Protein AF-A0A158AZZ2-F1 (afdb_monomer_lite)

pLDDT: mean 81.25, std 22.96, range [24.97, 98.31]

Sequence (192 aa):
MDCVATDRDDPTVEARFGKVGRQSCKDTGPLTRKRMETIDDETTGRAIDFMRQQAQSDKPFFVWMNTTRMHVFTHVRPEFAGKSGMIGNEYADGMWEHDQDVGKMLKTLDDLGIADNTIVVYTTDNGPNQFTWPDAATTPFRNEKDSITRVPSVCPRSCAGLDTSRPDRCRTNCFPAWTGSRRYLPPLATPA

Secondary structure (DSSP, 8-state):
-EEEEEEEEEEEEETTTEEEEEEEEE------HHHHTTHHHHHHHHHHHHHHHHTTSSS---------TTSSSP---GGGTTTTS-TT-HHHHHHHHHHHHHHHHHHHHHHTT-GGG----EE-SS---GGGTTSS---SSS--TTT-----EE-TTTSTTS-TT-THHHHHHHTHHHHHT---PPP-PPP-

Structure (mmCIF, N/CA/C/O backbone):
data_AF-A0A158AZZ2-F1
#
_entry.id   AF-A0A158AZZ2-F1
#
loop_
_atom_site.group_PDB
_atom_site.id
_atom_site.type_symbol
_atom_site.label_atom_id
_atom_site.label_alt_id
_atom_site.label_comp_id
_atom_site.label_asym_id
_atom_site.label_entity_id
_atom_site.label_seq_id
_atom_site.pdbx_PDB_ins_code
_atom_site.Cartn_x
_atom_site.Cartn_y
_atom_site.Cartn_z
_atom_site.occupancy
_atom_site.B_iso_or_equiv
_atom_site.auth_seq_id
_atom_site.auth_comp_id
_atom_site.auth_asym_id
_atom_site.auth_atom_id
_atom_site.pdbx_PDB_model_num
ATOM 1 N N . MET A 1 1 ? 7.479 7.399 8.218 1.00 81.31 1 MET A N 1
ATOM 2 C CA . MET A 1 1 ? 7.058 7.939 9.518 1.00 81.31 1 MET A CA 1
ATOM 3 C C . MET A 1 1 ? 5.992 6.999 10.038 1.00 81.31 1 MET A C 1
ATOM 5 O O . MET A 1 1 ? 5.096 6.676 9.271 1.00 81.31 1 MET A O 1
ATOM 9 N N . ASP A 1 2 ? 6.128 6.515 11.266 1.00 90.31 2 ASP A N 1
ATOM 10 C CA . ASP A 1 2 ? 5.114 5.695 11.940 1.00 90.31 2 ASP A CA 1
ATOM 11 C C . ASP A 1 2 ? 4.502 6.554 13.040 1.00 90.31 2 ASP A C 1
ATOM 13 O O . ASP A 1 2 ? 5.207 6.950 13.968 1.00 90.31 2 ASP A O 1
ATOM 17 N N . CYS A 1 3 ? 3.231 6.912 12.880 1.00 91.19 3 CYS A N 1
ATOM 18 C CA . CYS A 1 3 ? 2.528 7.794 13.800 1.00 91.19 3 CYS A CA 1
ATOM 19 C C . CYS A 1 3 ? 1.280 7.129 14.349 1.00 91.19 3 CYS A C 1
ATOM 21 O O . CYS A 1 3 ? 0.550 6.445 13.632 1.00 91.19 3 CYS A O 1
ATOM 23 N N . VAL A 1 4 ? 0.988 7.429 15.608 1.00 92.75 4 VAL A N 1
ATOM 24 C CA . VAL A 1 4 ? -0.288 7.119 16.249 1.00 92.75 4 VAL A CA 1
ATOM 25 C C . VAL A 1 4 ? -0.865 8.376 16.873 1.00 92.75 4 VAL A C 1
ATOM 27 O O . VAL A 1 4 ? -0.132 9.193 17.427 1.00 92.75 4 VAL A O 1
ATOM 30 N N . ALA A 1 5 ? -2.184 8.531 16.803 1.00 92.50 5 ALA A N 1
ATOM 31 C CA . ALA A 1 5 ? -2.873 9.583 17.537 1.00 92.50 5 ALA A CA 1
ATOM 32 C C . ALA A 1 5 ? -2.790 9.318 19.049 1.00 92.50 5 ALA A C 1
ATOM 34 O O . ALA A 1 5 ? -2.809 8.168 19.492 1.00 92.50 5 ALA A O 1
ATOM 35 N N . THR A 1 6 ? -2.714 10.385 19.841 1.00 93.19 6 THR A N 1
ATOM 36 C CA . THR A 1 6 ? -2.644 10.311 21.303 1.00 93.19 6 THR A CA 1
ATOM 37 C C . THR A 1 6 ? -3.630 11.286 21.946 1.00 93.19 6 THR A C 1
ATOM 39 O O . THR A 1 6 ? -4.000 12.323 21.391 1.00 93.19 6 THR A O 1
ATOM 42 N N . ASP A 1 7 ? -4.042 10.984 23.176 1.00 94.69 7 ASP A N 1
ATOM 43 C CA . ASP A 1 7 ? -4.903 11.885 23.951 1.00 94.69 7 ASP A CA 1
ATOM 44 C C . ASP A 1 7 ? -4.135 12.993 24.684 1.00 94.69 7 ASP A C 1
ATOM 46 O O . ASP A 1 7 ? -4.745 13.879 25.282 1.00 94.69 7 ASP A O 1
ATOM 50 N N . ARG A 1 8 ? -2.800 12.963 24.633 1.00 93.88 8 ARG A N 1
ATOM 51 C CA . ARG A 1 8 ? -1.913 13.911 25.316 1.00 93.88 8 ARG A CA 1
ATOM 52 C C . ARG A 1 8 ? -1.194 14.776 24.288 1.00 93.88 8 ARG A C 1
ATOM 54 O O . ARG A 1 8 ? -0.671 14.245 23.316 1.00 93.88 8 ARG A O 1
ATOM 61 N N . ASP A 1 9 ? -1.169 16.087 24.515 1.00 94.69 9 ASP A N 1
ATOM 62 C CA . ASP A 1 9 ? -0.384 17.018 23.698 1.00 94.69 9 ASP A CA 1
ATOM 63 C C . ASP A 1 9 ? 1.100 16.876 24.055 1.00 94.69 9 ASP A C 1
ATOM 65 O O . ASP A 1 9 ? 1.486 17.080 25.207 1.00 94.69 9 ASP A O 1
ATOM 69 N N . ASP A 1 10 ? 1.917 16.509 23.072 1.00 93.69 10 ASP A N 1
ATOM 70 C CA . ASP A 1 10 ? 3.370 16.544 23.159 1.00 93.69 10 ASP A CA 1
ATOM 71 C C . ASP A 1 10 ? 3.865 17.929 22.685 1.00 93.69 10 ASP A C 1
ATOM 73 O O . ASP A 1 10 ? 3.671 18.295 21.515 1.00 93.69 10 ASP A O 1
ATOM 77 N N . PRO A 1 11 ? 4.477 18.740 23.573 1.00 95.12 11 PRO A N 1
ATOM 78 C CA . PRO A 1 11 ? 4.960 20.071 23.225 1.00 95.12 11 PRO A CA 1
ATOM 79 C C . PRO A 1 11 ? 6.264 20.043 22.412 1.00 95.12 11 PRO A C 1
ATOM 81 O O . PRO A 1 11 ? 6.723 21.107 21.996 1.00 95.12 11 PRO A O 1
ATOM 84 N N . THR A 1 12 ? 6.870 18.869 22.196 1.00 93.62 12 THR A N 1
ATOM 85 C CA . THR A 1 12 ? 8.113 18.710 21.434 1.00 93.62 12 THR A CA 1
ATOM 86 C C . THR A 1 12 ? 7.978 19.304 20.032 1.00 93.62 12 THR A C 1
ATOM 88 O O . THR A 1 12 ? 6.973 19.109 19.346 1.00 93.62 12 THR A O 1
ATOM 91 N N . VAL A 1 13 ? 9.004 20.037 19.596 1.00 92.81 13 VAL A N 1
ATOM 92 C CA . VAL A 1 13 ? 9.109 20.582 18.238 1.00 92.81 13 VAL A CA 1
ATOM 93 C C . VAL A 1 13 ? 10.273 19.899 17.537 1.00 92.81 13 VAL A C 1
ATOM 95 O O . VAL A 1 13 ? 11.434 20.114 17.883 1.00 92.81 13 VAL A O 1
ATOM 98 N N . GLU A 1 14 ? 9.963 19.068 16.550 1.00 87.75 14 GLU A N 1
ATOM 99 C CA . GLU A 1 14 ? 10.960 18.399 15.728 1.00 87.75 14 GLU A CA 1
ATOM 100 C C . GLU A 1 14 ? 11.460 19.326 14.621 1.00 87.75 14 GLU A C 1
ATOM 102 O O . GLU A 1 14 ? 10.680 20.002 13.950 1.00 87.75 14 GLU A O 1
ATOM 107 N N . ALA A 1 15 ? 12.768 19.304 14.358 1.00 88.12 15 ALA A N 1
ATOM 108 C CA . ALA A 1 15 ? 13.378 20.147 13.329 1.00 88.12 15 ALA A CA 1
ATOM 109 C C . ALA A 1 15 ? 12.803 19.899 11.920 1.00 88.12 15 ALA A C 1
ATOM 111 O O . ALA A 1 15 ? 12.753 20.815 11.104 1.00 88.12 15 ALA A O 1
ATOM 112 N N . ARG A 1 16 ? 12.375 18.662 11.630 1.00 84.38 16 ARG A N 1
ATOM 113 C CA . ARG A 1 16 ? 11.879 18.253 10.309 1.00 84.38 16 ARG A CA 1
ATOM 114 C C . ARG A 1 16 ? 10.369 18.433 10.138 1.00 84.38 16 ARG A C 1
ATOM 116 O O . ARG A 1 16 ? 9.929 18.739 9.035 1.00 84.38 16 ARG A O 1
ATOM 123 N N . PHE A 1 17 ? 9.591 18.219 11.199 1.00 86.44 17 PHE A N 1
ATOM 124 C CA . PHE A 1 17 ? 8.129 18.102 11.118 1.00 86.44 17 PHE A CA 1
ATOM 125 C C . PHE A 1 17 ? 7.370 19.126 11.973 1.00 86.44 17 PHE A C 1
ATOM 127 O O . PHE A 1 17 ? 6.147 19.200 11.890 1.00 86.44 17 PHE A O 1
ATOM 134 N N . GLY A 1 18 ? 8.072 19.959 12.745 1.00 90.69 18 GLY A N 1
ATOM 135 C CA . GLY A 1 18 ? 7.459 20.967 13.605 1.00 90.69 18 GLY A CA 1
ATOM 136 C C . GLY A 1 18 ? 6.899 20.376 14.899 1.00 90.69 18 GLY A C 1
ATOM 137 O O . GLY A 1 18 ? 7.404 19.379 15.412 1.00 90.69 18 GLY A O 1
ATOM 138 N N . LYS A 1 19 ? 5.885 21.035 15.474 1.00 92.94 19 LYS A N 1
ATOM 139 C CA . LYS A 1 19 ? 5.271 20.604 16.738 1.00 92.94 19 LYS A CA 1
ATOM 140 C C . LYS A 1 19 ? 4.630 19.222 16.573 1.00 92.94 19 LYS A C 1
ATOM 142 O O . LYS A 1 19 ? 3.807 19.043 15.680 1.00 92.94 19 LYS A O 1
ATOM 147 N N . VAL A 1 20 ? 4.951 18.301 17.479 1.00 92.44 20 VAL A N 1
ATOM 148 C CA . VAL A 1 20 ? 4.387 16.947 17.512 1.00 92.44 20 VAL A CA 1
ATOM 149 C C . VAL A 1 20 ? 2.881 16.999 17.797 1.00 92.44 20 VAL A C 1
ATOM 151 O O . VAL A 1 20 ? 2.090 16.539 16.979 1.00 92.44 20 VAL A O 1
ATOM 154 N N . GLY A 1 21 ? 2.450 17.625 18.897 1.00 94.31 21 GLY A N 1
ATOM 155 C CA . GLY A 1 21 ? 1.029 17.782 19.218 1.00 94.31 21 GLY A CA 1
ATOM 156 C C . GLY A 1 21 ? 0.381 16.489 19.728 1.00 94.31 21 GLY A C 1
ATOM 157 O O . GLY A 1 21 ? 0.977 15.754 20.506 1.00 94.31 21 GLY A O 1
ATOM 158 N N . ARG A 1 22 ? -0.862 16.200 19.321 1.00 95.88 22 ARG A N 1
ATOM 159 C CA . ARG A 1 22 ? -1.656 15.043 19.801 1.00 95.88 22 ARG A CA 1
ATOM 160 C C . ARG A 1 22 ? -1.391 13.752 19.021 1.00 95.88 22 ARG A C 1
ATOM 162 O O . ARG A 1 22 ? -2.310 13.041 18.611 1.00 95.88 22 ARG A O 1
ATOM 169 N N . GLN A 1 23 ? -0.122 13.479 18.775 1.00 93.81 23 GLN A N 1
ATOM 170 C CA . GLN A 1 23 ? 0.338 12.265 18.119 1.00 93.81 23 GLN A CA 1
ATOM 171 C C . GLN A 1 23 ? 1.688 11.861 18.698 1.00 93.81 23 GLN A C 1
ATOM 173 O O . GLN A 1 23 ? 2.399 12.672 19.273 1.00 93.81 23 GLN A O 1
ATOM 178 N N . SER A 1 24 ? 2.047 10.596 18.552 1.00 91.81 24 SER A N 1
ATOM 179 C CA . SER A 1 24 ? 3.409 10.127 18.756 1.00 91.81 24 SER A CA 1
ATOM 180 C C . SER A 1 24 ? 3.904 9.629 17.415 1.00 91.81 24 SER A C 1
ATOM 182 O O . SER A 1 24 ? 3.253 8.783 16.804 1.00 91.81 24 SER A O 1
ATOM 184 N N . CYS A 1 25 ? 5.015 10.187 16.948 1.00 89.94 25 CYS A N 1
ATOM 185 C CA . CYS A 1 25 ? 5.582 9.882 15.649 1.00 89.94 25 CYS A CA 1
ATOM 186 C C . CYS A 1 25 ? 7.021 9.411 15.803 1.00 89.94 25 CYS A C 1
ATOM 188 O O . CYS A 1 25 ? 7.816 9.985 16.541 1.00 89.94 25 CYS A O 1
ATOM 190 N N . LYS A 1 26 ? 7.361 8.363 15.064 1.00 90.19 26 LYS A N 1
ATOM 191 C CA . LYS A 1 26 ? 8.726 7.893 14.886 1.00 90.19 26 LYS A CA 1
ATOM 192 C C . LYS A 1 26 ? 9.142 8.169 13.448 1.00 90.19 26 LYS A C 1
ATOM 194 O O . LYS A 1 26 ? 8.536 7.646 12.504 1.00 90.19 26 LYS A O 1
ATOM 199 N N . ASP A 1 27 ? 10.191 8.969 13.260 1.00 89.44 27 ASP A N 1
ATOM 200 C CA . ASP A 1 27 ? 10.826 9.081 11.948 1.00 89.44 27 ASP A CA 1
ATOM 201 C C . ASP A 1 27 ? 11.501 7.743 11.614 1.00 89.44 27 ASP A C 1
ATOM 203 O O . ASP A 1 27 ? 12.430 7.288 12.279 1.00 89.44 27 ASP A O 1
ATOM 207 N N . THR A 1 28 ? 10.988 7.082 10.583 1.00 90.81 28 THR A N 1
ATOM 208 C CA . THR A 1 28 ? 11.495 5.799 10.079 1.00 90.81 28 THR A CA 1
ATOM 209 C C . THR A 1 28 ? 12.536 6.004 8.973 1.00 90.81 28 THR A C 1
ATOM 211 O O . THR A 1 28 ? 12.873 5.061 8.265 1.00 90.81 28 THR A O 1
ATOM 214 N N . GLY A 1 29 ? 12.974 7.245 8.750 1.00 91.38 29 GLY A N 1
ATOM 215 C CA . GLY A 1 29 ? 13.852 7.628 7.656 1.00 91.38 29 GLY A CA 1
ATOM 216 C C . GLY A 1 29 ? 13.108 7.959 6.354 1.00 91.38 29 GLY A C 1
ATOM 217 O O . GLY A 1 29 ? 11.880 7.823 6.256 1.00 91.38 29 GLY A O 1
ATOM 218 N N . PRO A 1 30 ? 13.848 8.433 5.335 1.00 91.50 30 PRO A N 1
ATOM 219 C CA . PRO A 1 30 ? 13.294 8.787 4.032 1.00 91.50 30 PRO A CA 1
ATOM 220 C C . PRO A 1 30 ? 12.769 7.562 3.267 1.00 91.50 30 PRO A C 1
ATOM 222 O O . PRO A 1 30 ? 13.153 6.420 3.531 1.00 91.50 30 PRO A O 1
ATOM 225 N N . LEU A 1 31 ? 11.907 7.812 2.281 1.00 91.81 31 LEU A N 1
ATOM 226 C CA . LEU A 1 31 ? 11.517 6.810 1.292 1.00 91.81 31 LEU A CA 1
ATOM 227 C C . LEU A 1 31 ? 12.615 6.726 0.222 1.00 91.81 31 LEU A C 1
ATOM 229 O O . LEU A 1 31 ? 12.621 7.484 -0.744 1.00 91.81 31 LEU A O 1
ATOM 233 N N . THR A 1 32 ? 13.603 5.860 0.446 1.00 95.06 32 THR A N 1
ATOM 234 C CA . THR A 1 32 ? 14.679 5.607 -0.523 1.00 95.06 32 THR A CA 1
ATOM 235 C C . THR A 1 32 ? 14.214 4.636 -1.605 1.00 95.06 32 THR A C 1
ATOM 237 O O . THR A 1 32 ? 13.288 3.861 -1.376 1.00 95.06 32 THR A O 1
ATOM 240 N N . ARG A 1 33 ? 14.918 4.593 -2.745 1.00 94.44 33 ARG A N 1
ATOM 241 C CA . ARG A 1 33 ? 14.691 3.589 -3.803 1.00 94.44 33 ARG A CA 1
ATOM 242 C C . ARG A 1 33 ? 14.612 2.164 -3.251 1.00 94.44 33 ARG A C 1
ATOM 244 O O . ARG A 1 33 ? 13.698 1.430 -3.591 1.00 94.44 33 ARG A O 1
ATOM 251 N N . LYS A 1 34 ? 15.535 1.795 -2.356 1.00 95.19 34 LYS A N 1
ATOM 252 C CA . LYS A 1 34 ? 15.548 0.458 -1.750 1.00 95.19 34 LYS A CA 1
ATOM 253 C C . LYS A 1 34 ? 14.333 0.211 -0.853 1.00 95.19 34 LYS A C 1
ATOM 255 O O . LYS A 1 34 ? 13.829 -0.900 -0.810 1.00 95.19 34 LYS A O 1
ATOM 260 N N . ARG A 1 35 ? 13.858 1.235 -0.139 1.00 95.19 35 ARG A N 1
ATOM 261 C CA . ARG A 1 35 ? 12.683 1.115 0.732 1.00 95.19 35 ARG A CA 1
ATOM 262 C C . ARG A 1 35 ? 11.370 1.065 -0.052 1.00 95.19 35 ARG A C 1
ATOM 264 O O . ARG A 1 35 ? 10.426 0.450 0.424 1.00 95.19 35 ARG A O 1
ATOM 271 N N . MET A 1 36 ? 11.309 1.659 -1.246 1.00 94.88 36 MET A N 1
ATOM 272 C CA . MET A 1 36 ? 10.137 1.549 -2.130 1.00 94.88 36 MET A CA 1
ATOM 273 C C . MET A 1 36 ? 9.805 0.094 -2.490 1.00 94.88 36 MET A C 1
ATOM 275 O O . MET A 1 36 ? 8.643 -0.209 -2.716 1.00 94.88 36 MET A O 1
ATOM 279 N N . GLU A 1 37 ? 10.786 -0.813 -2.468 1.00 95.25 37 GLU A N 1
ATOM 280 C CA . GLU A 1 37 ? 10.555 -2.245 -2.706 1.00 95.25 37 GLU A CA 1
ATOM 281 C C . GLU A 1 37 ? 9.690 -2.918 -1.622 1.00 95.25 37 GLU A C 1
ATOM 283 O O . GLU A 1 37 ? 9.131 -3.977 -1.879 1.00 95.25 37 GLU A O 1
ATOM 288 N N . THR A 1 38 ? 9.604 -2.351 -0.410 1.00 94.94 38 THR A N 1
ATOM 289 C CA . THR A 1 38 ? 8.958 -3.002 0.750 1.00 94.94 38 THR A CA 1
ATOM 290 C C . THR A 1 38 ? 8.063 -2.079 1.575 1.00 94.94 38 THR A C 1
ATOM 292 O O . THR A 1 38 ? 7.530 -2.502 2.596 1.00 94.94 38 THR A O 1
ATOM 295 N N . ILE A 1 39 ? 7.906 -0.809 1.198 1.00 94.94 39 ILE A N 1
ATOM 296 C CA . ILE A 1 39 ? 7.159 0.167 2.007 1.00 94.94 39 ILE A CA 1
ATOM 297 C C . ILE A 1 39 ? 5.693 -0.240 2.205 1.00 94.94 39 ILE A C 1
ATOM 299 O O . ILE A 1 39 ? 5.141 -0.015 3.282 1.00 94.94 39 ILE A O 1
ATOM 303 N N . ASP A 1 40 ? 5.089 -0.885 1.205 1.00 95.50 40 ASP A N 1
ATOM 304 C CA . ASP A 1 40 ? 3.699 -1.331 1.281 1.00 95.50 40 ASP A CA 1
ATOM 305 C C . ASP A 1 40 ? 3.520 -2.545 2.210 1.00 95.50 40 ASP A C 1
ATOM 307 O O . ASP A 1 40 ? 2.453 -2.689 2.805 1.00 95.50 40 ASP A O 1
ATOM 311 N N . ASP A 1 41 ? 4.574 -3.335 2.475 1.00 95.19 41 ASP A N 1
ATOM 312 C CA . ASP A 1 41 ? 4.547 -4.348 3.542 1.00 95.19 41 ASP A CA 1
ATOM 313 C C . ASP A 1 41 ? 4.430 -3.670 4.925 1.00 95.19 41 ASP A C 1
ATOM 315 O O . ASP A 1 41 ? 3.698 -4.149 5.795 1.00 95.19 41 ASP A O 1
ATOM 319 N N . GLU A 1 42 ? 5.116 -2.535 5.134 1.00 94.25 42 GLU A N 1
ATOM 320 C CA . GLU A 1 42 ? 5.069 -1.784 6.398 1.00 94.25 42 GLU A CA 1
ATOM 321 C C . GLU A 1 42 ? 3.671 -1.189 6.640 1.00 94.25 42 GLU A C 1
ATOM 323 O O . GLU A 1 42 ? 3.092 -1.354 7.718 1.00 94.25 42 GLU A O 1
ATOM 328 N N . THR A 1 43 ? 3.113 -0.500 5.641 1.00 95.12 43 THR A N 1
ATOM 329 C CA . THR A 1 43 ? 1.814 0.180 5.760 1.00 95.12 43 THR A CA 1
ATOM 330 C C . THR A 1 43 ? 0.657 -0.820 5.812 1.00 95.12 43 THR A C 1
ATOM 332 O O . THR A 1 43 ? -0.226 -0.685 6.664 1.00 95.12 43 THR A O 1
ATOM 335 N N . THR A 1 44 ? 0.694 -1.876 4.992 1.00 96.94 44 THR A N 1
ATOM 336 C CA . THR A 1 44 ? -0.316 -2.948 5.002 1.00 96.94 44 THR A CA 1
ATOM 337 C C . THR A 1 44 ? -0.265 -3.727 6.311 1.00 96.94 44 THR A C 1
ATOM 339 O O . THR A 1 44 ? -1.307 -3.997 6.911 1.00 96.94 44 THR A O 1
ATOM 342 N N . GLY A 1 45 ? 0.939 -4.033 6.810 1.00 96.94 45 GLY A N 1
ATOM 343 C CA . GLY A 1 45 ? 1.128 -4.655 8.119 1.00 96.94 45 GLY A CA 1
ATOM 344 C C . GLY A 1 45 ? 0.513 -3.820 9.241 1.00 96.94 45 GLY A C 1
ATOM 345 O O . GLY A 1 45 ? -0.242 -4.343 10.061 1.00 96.94 45 GLY A O 1
ATOM 346 N N . ARG A 1 46 ? 0.730 -2.498 9.225 1.00 95.88 46 ARG A N 1
ATOM 347 C CA . ARG A 1 46 ? 0.148 -1.581 10.216 1.00 95.88 46 ARG A CA 1
ATOM 348 C C . ARG A 1 46 ? -1.381 -1.573 10.185 1.00 95.88 46 ARG A C 1
ATOM 350 O O . ARG A 1 46 ? -2.011 -1.576 11.244 1.00 95.88 46 ARG A O 1
ATOM 357 N N . ALA A 1 47 ? -1.970 -1.583 8.989 1.00 97.44 47 ALA A N 1
ATOM 358 C CA . ALA A 1 47 ? -3.416 -1.660 8.814 1.00 97.44 47 ALA A CA 1
ATOM 359 C C . ALA A 1 47 ? -3.980 -2.992 9.339 1.00 97.44 47 ALA A C 1
ATOM 361 O O . ALA A 1 47 ? -4.973 -2.996 10.066 1.00 97.44 47 ALA A O 1
ATOM 362 N N . ILE A 1 48 ? -3.323 -4.114 9.032 1.00 98.25 48 ILE A N 1
ATOM 363 C CA . ILE A 1 48 ? -3.695 -5.450 9.521 1.00 98.25 48 ILE A CA 1
ATOM 364 C C . ILE A 1 48 ? -3.628 -5.526 11.047 1.00 98.25 48 ILE A C 1
ATOM 366 O O . ILE A 1 48 ? -4.568 -6.016 11.676 1.00 98.25 48 ILE A O 1
ATOM 370 N N . ASP A 1 49 ? -2.562 -5.013 11.657 1.00 97.44 49 ASP A N 1
ATOM 371 C CA . ASP A 1 49 ? -2.419 -5.003 13.113 1.00 97.44 49 ASP A CA 1
ATOM 372 C C . ASP A 1 49 ? -3.513 -4.170 13.781 1.00 97.44 49 ASP A C 1
ATOM 374 O O . ASP A 1 49 ? -4.090 -4.595 14.784 1.00 97.44 49 ASP A O 1
ATOM 378 N N . PHE A 1 50 ? -3.864 -3.022 13.196 1.00 96.88 50 PHE A N 1
ATOM 379 C CA . PHE A 1 50 ? -4.994 -2.228 13.665 1.00 96.88 50 PHE A CA 1
ATOM 380 C C . PHE A 1 50 ? -6.315 -3.002 13.554 1.00 96.88 50 PHE A C 1
ATOM 382 O O . PHE A 1 50 ? -7.054 -3.062 14.535 1.00 96.88 50 PHE A O 1
ATOM 389 N N . MET A 1 51 ? -6.598 -3.652 12.417 1.00 97.44 51 MET A N 1
ATOM 390 C CA . MET A 1 51 ? -7.808 -4.475 12.257 1.00 97.44 51 MET A CA 1
ATOM 391 C C . MET A 1 51 ? -7.887 -5.580 13.316 1.00 97.44 51 MET A C 1
ATOM 393 O O . MET A 1 51 ? -8.930 -5.755 13.940 1.00 97.44 51 MET A O 1
ATOM 397 N N . ARG A 1 52 ? -6.779 -6.284 13.581 1.00 97.75 52 ARG A N 1
ATOM 398 C CA . ARG A 1 52 ? -6.710 -7.341 14.606 1.00 97.75 52 ARG A CA 1
ATOM 399 C C . ARG A 1 52 ? -6.969 -6.820 16.016 1.00 97.75 52 ARG A C 1
ATOM 401 O O . ARG A 1 52 ? -7.618 -7.505 16.802 1.00 97.75 52 ARG A O 1
ATOM 408 N N . GLN A 1 53 ? -6.456 -5.636 16.343 1.00 96.25 53 GLN A N 1
ATOM 409 C CA . GLN A 1 53 ? -6.694 -5.000 17.640 1.00 96.25 53 GLN A CA 1
ATOM 410 C C . GLN A 1 53 ? -8.151 -4.556 17.781 1.00 96.25 53 GLN A C 1
ATOM 412 O O . GLN A 1 53 ? -8.778 -4.815 18.804 1.00 96.25 53 GLN A O 1
ATOM 417 N N . GLN A 1 54 ? -8.711 -3.919 16.751 1.00 96.12 54 GLN A N 1
ATOM 418 C CA . GLN A 1 54 ? -10.082 -3.413 16.800 1.00 96.12 54 GLN A CA 1
ATOM 419 C C . GLN A 1 54 ? -11.131 -4.523 16.750 1.00 96.12 54 GLN A C 1
ATOM 421 O O . GLN A 1 54 ? -12.183 -4.372 17.362 1.00 96.12 54 GLN A O 1
ATOM 426 N N . ALA A 1 55 ? -10.837 -5.655 16.106 1.00 95.62 55 ALA A N 1
ATOM 427 C CA . ALA A 1 55 ? -11.705 -6.833 16.114 1.00 95.62 55 ALA A CA 1
ATOM 428 C C . ALA A 1 55 ? -11.903 -7.436 17.517 1.00 95.62 55 ALA A C 1
ATOM 430 O O . ALA A 1 55 ? -12.874 -8.146 17.745 1.00 95.62 55 ALA A O 1
ATOM 431 N N . GLN A 1 56 ? -10.999 -7.149 18.460 1.00 95.31 56 GLN A N 1
ATOM 432 C CA . GLN A 1 56 ? -11.132 -7.539 19.870 1.00 95.31 56 GLN A CA 1
ATOM 433 C C . GLN A 1 56 ? -11.885 -6.492 20.703 1.00 95.31 56 GLN A C 1
ATOM 435 O O . GLN A 1 56 ? -12.084 -6.681 21.901 1.00 95.31 56 GLN A O 1
ATOM 440 N N . SER A 1 57 ? -12.259 -5.365 20.096 1.00 93.62 57 SER A N 1
ATOM 441 C CA . SER A 1 57 ? -12.997 -4.290 20.748 1.00 93.62 57 SER A CA 1
ATOM 442 C C . SER A 1 57 ? -14.477 -4.339 20.372 1.00 93.62 57 SER A C 1
ATOM 444 O O . SER A 1 57 ? -14.833 -4.740 19.268 1.00 93.62 57 SER A O 1
ATOM 446 N N . ASP A 1 58 ? -15.342 -3.819 21.241 1.00 90.94 58 ASP A N 1
ATOM 447 C CA . ASP A 1 58 ? -16.786 -3.718 20.973 1.00 90.94 58 ASP A CA 1
ATOM 448 C C . ASP A 1 58 ? -17.166 -2.476 20.139 1.00 90.94 58 ASP A C 1
ATOM 450 O O . ASP A 1 58 ? -18.286 -1.966 20.229 1.00 90.94 58 ASP A O 1
ATOM 454 N N . LYS A 1 59 ? -16.229 -1.916 19.362 1.00 94.56 59 LYS A N 1
ATOM 455 C CA . LYS A 1 59 ? -16.441 -0.686 18.587 1.00 94.56 59 LYS A CA 1
ATOM 456 C C . LYS A 1 59 ? -16.229 -0.932 17.093 1.00 94.56 59 LYS A C 1
ATOM 458 O O . LYS A 1 59 ? -15.273 -1.606 16.716 1.00 94.56 59 LYS A O 1
ATOM 463 N N . PRO A 1 60 ? -17.064 -0.338 16.217 1.00 96.44 60 PRO A N 1
ATOM 464 C CA . PRO A 1 60 ? -16.766 -0.327 14.793 1.00 96.44 60 PRO A CA 1
ATOM 465 C C . PRO A 1 60 ? -15.481 0.463 14.542 1.00 96.44 60 PRO A C 1
ATOM 467 O O . PRO A 1 60 ? -15.229 1.485 15.188 1.00 96.44 60 PRO A O 1
ATOM 470 N N . PHE A 1 61 ? -14.694 0.014 13.570 1.00 96.75 61 PHE A N 1
ATOM 471 C CA . PHE A 1 61 ? -13.451 0.666 13.183 1.00 96.75 61 PHE A CA 1
ATOM 472 C C . PHE A 1 61 ? -13.475 1.110 11.724 1.00 96.75 61 PHE A C 1
ATOM 474 O O . PHE A 1 61 ? -14.286 0.659 10.917 1.00 96.75 61 PHE A O 1
ATOM 481 N N . PHE A 1 62 ? -12.559 2.014 11.392 1.00 97.06 62 PHE A N 1
ATOM 482 C CA . PHE A 1 62 ? -12.364 2.522 10.044 1.00 97.06 62 PHE A CA 1
ATOM 483 C C . PHE A 1 62 ? -10.886 2.429 9.681 1.00 97.06 62 PHE A C 1
ATOM 485 O O . PHE A 1 62 ? -10.033 2.891 10.438 1.00 97.06 62 PHE A O 1
ATOM 492 N N . VAL A 1 63 ? -10.598 1.836 8.524 1.00 97.38 63 VAL A N 1
ATOM 493 C CA . VAL A 1 63 ? -9.255 1.773 7.944 1.00 97.38 63 VAL A CA 1
ATOM 494 C C . VAL A 1 63 ? -9.280 2.513 6.621 1.00 97.38 63 VAL A C 1
ATOM 496 O O . VAL A 1 63 ? -10.021 2.146 5.711 1.00 97.38 63 VAL A O 1
ATOM 499 N N . TRP A 1 64 ? -8.435 3.534 6.514 1.00 96.44 64 TRP A N 1
ATOM 500 C CA . TRP A 1 64 ? -8.107 4.161 5.245 1.00 96.44 64 TRP A CA 1
ATOM 501 C C . TRP A 1 64 ? -6.683 3.764 4.881 1.00 96.44 64 TRP A C 1
ATOM 503 O O . TRP A 1 64 ? -5.725 4.244 5.483 1.00 96.44 64 TRP A O 1
ATOM 513 N N . MET A 1 65 ? -6.577 2.807 3.963 1.00 95.25 65 MET A N 1
ATOM 514 C CA . MET A 1 65 ? -5.304 2.265 3.514 1.00 95.25 65 MET A CA 1
ATOM 515 C C . MET A 1 65 ? -4.980 2.808 2.125 1.00 95.25 65 MET A C 1
ATOM 517 O O . MET A 1 65 ? -5.763 2.642 1.189 1.00 95.25 65 MET A O 1
ATOM 521 N N . ASN A 1 66 ? -3.812 3.433 2.007 1.00 94.62 66 ASN A N 1
ATOM 522 C CA . ASN A 1 66 ? -3.294 4.002 0.772 1.00 94.62 66 ASN A CA 1
ATOM 523 C C . ASN A 1 66 ? -1.913 3.398 0.532 1.00 94.62 66 ASN A C 1
ATOM 525 O O . ASN A 1 66 ? -0.933 3.804 1.158 1.00 94.62 66 ASN A O 1
ATOM 529 N N . THR A 1 67 ? -1.852 2.407 -0.347 1.00 93.38 67 THR A N 1
ATOM 530 C CA . THR A 1 67 ? -0.586 1.867 -0.840 1.00 93.38 67 THR A CA 1
ATOM 531 C C . THR A 1 67 ? 0.149 2.929 -1.653 1.00 93.38 67 THR A C 1
ATOM 533 O O . THR A 1 67 ? -0.452 3.846 -2.219 1.00 93.38 67 THR A O 1
ATOM 536 N N . THR A 1 68 ? 1.471 2.824 -1.697 1.00 92.44 68 THR A N 1
ATOM 537 C CA . THR A 1 68 ? 2.308 3.675 -2.549 1.00 92.44 68 THR A CA 1
ATOM 538 C C . THR A 1 68 ? 2.285 3.199 -3.998 1.00 92.44 68 THR A C 1
ATOM 540 O O . THR A 1 68 ? 2.358 4.013 -4.924 1.00 92.44 68 THR A O 1
ATOM 543 N N . ARG A 1 69 ? 2.110 1.890 -4.209 1.00 90.25 69 ARG A N 1
ATOM 544 C CA . ARG A 1 69 ? 1.830 1.308 -5.519 1.00 90.25 69 ARG A CA 1
ATOM 545 C C . ARG A 1 69 ? 0.472 1.808 -6.039 1.00 90.25 69 ARG A C 1
ATOM 547 O O . ARG A 1 69 ? -0.525 1.730 -5.330 1.00 90.25 69 ARG A O 1
ATOM 554 N N . MET A 1 70 ? 0.351 2.352 -7.255 1.00 91.50 70 MET A N 1
ATOM 555 C CA . MET A 1 70 ? 1.312 2.415 -8.375 1.00 91.50 70 MET A CA 1
ATOM 556 C C . MET A 1 70 ? 1.750 3.838 -8.752 1.00 91.50 70 MET A C 1
ATOM 558 O O . MET A 1 70 ? 1.669 4.239 -9.918 1.00 91.50 70 MET A O 1
ATOM 562 N N . HIS A 1 71 ? 2.182 4.639 -7.782 1.00 92.25 71 HIS A N 1
ATOM 563 C CA . HIS A 1 71 ? 2.765 5.939 -8.095 1.00 92.25 71 HIS A CA 1
ATOM 564 C C . HIS A 1 71 ? 4.187 5.777 -8.664 1.00 92.25 71 HIS A C 1
ATOM 566 O O . HIS A 1 71 ? 4.981 5.000 -8.145 1.00 92.25 71 HIS A O 1
ATOM 572 N N . VAL A 1 72 ? 4.532 6.555 -9.696 1.00 89.44 72 VAL A N 1
ATOM 573 C CA . VAL A 1 72 ? 5.902 6.619 -10.240 1.00 89.44 72 VAL A CA 1
ATOM 574 C C . VAL A 1 72 ? 6.886 7.082 -9.148 1.00 89.44 72 VAL A C 1
ATOM 576 O O . VAL A 1 72 ? 6.587 8.022 -8.408 1.00 89.44 72 VAL A O 1
ATOM 579 N N . PHE A 1 73 ? 8.070 6.500 -8.971 1.00 90.50 73 PHE A N 1
ATOM 580 C CA . PHE A 1 73 ? 8.713 5.394 -9.690 1.00 90.50 73 PHE A CA 1
ATOM 581 C C . PHE A 1 73 ? 8.425 4.035 -9.041 1.00 90.50 73 PHE A C 1
ATOM 583 O O . PHE A 1 73 ? 8.497 3.913 -7.817 1.00 90.50 73 PHE A O 1
ATOM 590 N N . THR A 1 74 ? 8.191 3.003 -9.849 1.00 91.81 74 THR A N 1
ATOM 591 C CA . THR A 1 74 ? 7.999 1.636 -9.357 1.00 91.81 74 THR A CA 1
ATOM 592 C C . THR A 1 74 ? 9.342 0.943 -9.147 1.00 91.81 74 THR A C 1
ATOM 594 O O . THR A 1 74 ? 10.184 0.900 -10.042 1.00 91.81 74 THR A O 1
ATOM 597 N N . HIS A 1 75 ? 9.527 0.357 -7.963 1.00 93.94 75 HIS A N 1
ATOM 598 C CA . HIS A 1 75 ? 10.631 -0.556 -7.674 1.00 93.94 75 HIS A CA 1
ATOM 599 C C . HIS A 1 75 ? 10.078 -1.850 -7.093 1.00 93.94 75 HIS A C 1
ATOM 601 O O . HIS A 1 75 ? 9.406 -1.827 -6.060 1.00 93.94 75 HIS A O 1
ATOM 607 N N . VAL A 1 76 ? 10.306 -2.972 -7.771 1.00 93.62 76 VAL A N 1
ATOM 608 C CA . VAL A 1 76 ? 9.855 -4.293 -7.307 1.00 93.62 76 VAL A CA 1
ATOM 609 C C . VAL A 1 76 ? 11.012 -5.101 -6.746 1.00 93.62 76 VAL A C 1
ATOM 611 O O . VAL A 1 76 ? 12.170 -4.939 -7.136 1.00 93.62 76 VAL A O 1
ATOM 614 N N . ARG A 1 77 ? 10.688 -6.002 -5.821 1.00 93.75 77 ARG A N 1
ATOM 615 C CA . ARG A 1 77 ? 11.658 -6.962 -5.302 1.00 93.75 77 ARG A CA 1
ATOM 616 C C . ARG A 1 77 ? 12.101 -7.926 -6.414 1.00 93.75 77 ARG A C 1
ATOM 618 O O . ARG A 1 77 ? 11.265 -8.313 -7.237 1.00 93.75 77 ARG A O 1
ATOM 625 N N . PRO A 1 78 ? 13.373 -8.371 -6.443 1.00 94.38 78 PRO A N 1
ATOM 626 C CA . PRO A 1 78 ? 13.858 -9.296 -7.470 1.00 94.38 78 PRO A CA 1
ATOM 627 C C . PRO A 1 78 ? 13.022 -10.577 -7.608 1.00 94.38 78 PRO A C 1
ATOM 629 O O . PRO A 1 78 ? 12.830 -11.068 -8.715 1.00 94.38 78 PRO A O 1
ATOM 632 N N . GLU A 1 79 ? 12.485 -11.106 -6.507 1.00 94.31 79 GLU A N 1
ATOM 633 C CA . GLU A 1 79 ? 11.623 -12.294 -6.489 1.00 94.31 79 GLU A CA 1
ATOM 634 C C . GLU A 1 79 ? 10.255 -12.101 -7.165 1.00 94.31 79 GLU A C 1
ATOM 636 O O . GLU A 1 79 ? 9.582 -13.091 -7.480 1.00 94.31 79 GLU A O 1
ATOM 641 N N . PHE A 1 80 ? 9.838 -10.852 -7.389 1.00 93.56 80 PHE A N 1
ATOM 642 C CA . PHE A 1 80 ? 8.565 -10.505 -8.023 1.00 93.56 80 PHE A CA 1
ATOM 643 C C . PHE A 1 80 ? 8.699 -10.097 -9.487 1.00 93.56 80 PHE A C 1
ATOM 645 O O . PHE A 1 80 ? 7.692 -10.017 -10.190 1.00 93.56 80 PHE A O 1
ATOM 652 N N . ALA A 1 81 ? 9.927 -9.936 -9.977 1.00 93.88 81 ALA A N 1
ATOM 653 C CA . ALA A 1 81 ? 10.177 -9.689 -11.386 1.00 93.88 81 ALA A CA 1
ATOM 654 C C . ALA A 1 81 ? 9.587 -10.817 -12.260 1.00 93.88 81 ALA A C 1
ATOM 656 O O . ALA A 1 81 ? 9.853 -12.005 -12.057 1.00 93.88 81 ALA A O 1
ATOM 657 N N . GLY A 1 82 ? 8.773 -10.438 -13.244 1.00 93.81 82 GLY A N 1
ATOM 658 C CA . GLY A 1 82 ? 8.080 -11.323 -14.177 1.00 93.81 82 GLY A CA 1
ATOM 659 C C . GLY A 1 82 ? 6.839 -12.036 -13.626 1.00 93.81 82 GLY A C 1
ATOM 660 O O . GLY A 1 82 ? 6.230 -12.810 -14.368 1.00 93.81 82 GLY A O 1
ATOM 661 N N . LYS A 1 83 ? 6.428 -11.811 -12.368 1.00 95.44 83 LYS A N 1
ATOM 662 C CA . LYS A 1 83 ? 5.244 -12.472 -11.779 1.00 95.44 83 LYS A CA 1
ATOM 663 C C . LYS A 1 83 ? 3.932 -12.058 -12.434 1.00 95.44 83 LYS A C 1
ATOM 665 O O . LYS A 1 83 ? 2.999 -12.856 -12.461 1.00 95.44 83 LYS A O 1
ATOM 670 N N . SER A 1 84 ? 3.880 -10.863 -13.015 1.00 94.00 84 SER A N 1
ATOM 671 C CA . SER A 1 84 ? 2.726 -10.399 -13.789 1.00 94.00 84 SER A CA 1
ATOM 672 C C . SER A 1 84 ? 2.505 -11.168 -15.098 1.00 94.00 84 SER A C 1
ATOM 674 O O . SER A 1 84 ? 1.453 -11.039 -15.720 1.00 94.00 84 SER A O 1
ATOM 676 N N . GLY A 1 85 ? 3.502 -11.937 -15.557 1.00 93.44 85 GLY A N 1
ATOM 677 C CA . GLY A 1 85 ? 3.526 -12.540 -1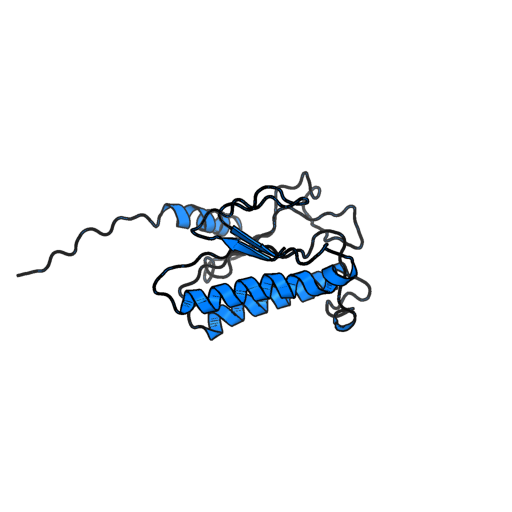6.891 1.00 93.44 85 GLY A CA 1
ATOM 678 C C . GLY A 1 85 ? 3.966 -11.574 -18.000 1.00 93.44 85 GLY A C 1
ATOM 679 O O . GLY A 1 85 ? 4.179 -12.006 -19.133 1.00 93.44 85 GLY A O 1
ATOM 680 N N . MET A 1 86 ? 4.164 -10.288 -17.692 1.00 89.56 86 MET A N 1
ATOM 681 C CA . MET A 1 86 ? 4.684 -9.277 -18.615 1.00 89.56 86 MET A CA 1
ATOM 682 C C . MET A 1 86 ? 6.184 -9.074 -18.373 1.00 89.56 86 MET A C 1
ATOM 684 O O . MET A 1 86 ? 6.601 -8.161 -17.667 1.00 89.56 86 MET A O 1
ATOM 688 N N . ILE A 1 87 ? 7.008 -9.953 -18.949 1.00 87.19 87 ILE A N 1
ATOM 689 C CA . ILE A 1 87 ? 8.464 -9.963 -18.727 1.00 87.19 87 ILE A CA 1
ATOM 690 C C . ILE A 1 87 ? 9.075 -8.586 -19.030 1.00 87.19 87 ILE A C 1
ATOM 692 O O . ILE A 1 87 ? 8.923 -8.058 -20.131 1.00 87.19 87 ILE A O 1
ATOM 696 N N . GLY A 1 88 ? 9.796 -8.029 -18.054 1.00 88.19 88 GLY A N 1
ATOM 697 C CA . GLY A 1 88 ? 10.458 -6.726 -18.164 1.00 88.19 88 GLY A CA 1
ATOM 698 C C . GLY A 1 88 ? 9.554 -5.522 -17.885 1.00 88.19 88 GLY A C 1
ATOM 699 O O . GLY A 1 88 ? 10.009 -4.391 -18.041 1.00 88.19 88 GLY A O 1
ATOM 700 N N . ASN A 1 89 ? 8.301 -5.736 -17.470 1.00 91.69 89 ASN A N 1
ATOM 701 C CA . ASN A 1 89 ? 7.383 -4.671 -17.082 1.00 91.69 89 ASN A CA 1
ATOM 702 C C . ASN A 1 89 ? 7.277 -4.565 -15.551 1.00 91.69 89 ASN A C 1
ATOM 704 O O . ASN A 1 89 ? 6.412 -5.172 -14.920 1.00 91.69 89 ASN A O 1
ATOM 708 N N . GLU A 1 90 ? 8.149 -3.742 -14.971 1.00 92.81 90 GLU A N 1
ATOM 709 C CA . GLU A 1 90 ? 8.217 -3.506 -13.524 1.00 92.81 90 GLU A CA 1
ATOM 710 C C . GLU A 1 90 ? 6.911 -2.924 -12.950 1.00 92.81 90 GLU A C 1
ATOM 712 O O . GLU A 1 90 ? 6.516 -3.278 -11.841 1.00 92.81 90 GLU A O 1
ATOM 717 N N . TYR A 1 91 ? 6.181 -2.110 -13.722 1.00 93.94 91 TYR A N 1
ATOM 718 C CA . TYR A 1 91 ? 4.860 -1.610 -13.328 1.00 93.94 91 TYR A CA 1
ATOM 719 C C . TYR A 1 91 ? 3.844 -2.752 -13.189 1.00 93.94 91 TYR A C 1
ATOM 721 O O . TYR A 1 91 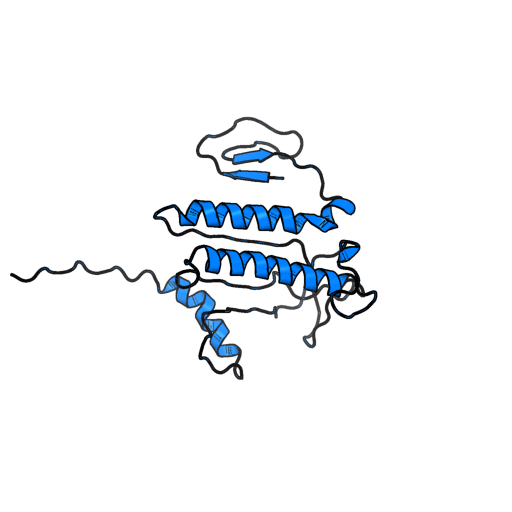? 3.100 -2.823 -12.212 1.00 93.94 91 TYR A O 1
ATOM 729 N N . ALA A 1 92 ? 3.807 -3.671 -14.154 1.00 93.69 92 ALA A N 1
ATOM 730 C CA . ALA A 1 92 ? 2.899 -4.813 -14.109 1.00 93.69 92 ALA A CA 1
ATOM 731 C C . ALA A 1 92 ? 3.227 -5.746 -12.933 1.00 93.69 92 ALA A C 1
ATOM 733 O O . ALA A 1 92 ? 2.317 -6.209 -12.244 1.00 93.69 92 ALA A O 1
ATOM 734 N N . ASP A 1 93 ? 4.512 -5.976 -12.661 1.00 95.12 93 ASP A N 1
ATOM 735 C CA . ASP A 1 93 ? 4.955 -6.752 -11.499 1.00 95.12 93 ASP A CA 1
ATOM 736 C C . ASP A 1 93 ? 4.603 -6.054 -10.175 1.00 95.12 93 ASP A C 1
ATOM 738 O O . ASP A 1 93 ? 4.164 -6.705 -9.227 1.00 95.12 93 ASP A O 1
ATOM 742 N N . GLY A 1 94 ? 4.696 -4.722 -10.125 1.00 94.81 94 GLY A N 1
ATOM 743 C CA . GLY A 1 94 ? 4.239 -3.935 -8.982 1.00 94.81 94 GLY A CA 1
ATOM 744 C C . GLY A 1 94 ? 2.726 -4.031 -8.771 1.00 94.81 94 GLY A C 1
ATOM 745 O O . GLY A 1 94 ? 2.276 -4.172 -7.639 1.00 94.81 94 GLY A O 1
ATOM 746 N N . MET A 1 95 ? 1.929 -4.025 -9.843 1.00 94.50 95 MET A N 1
ATOM 747 C CA . MET A 1 95 ? 0.478 -4.231 -9.750 1.00 94.50 95 MET A CA 1
ATOM 748 C C . MET A 1 95 ? 0.141 -5.626 -9.214 1.00 94.50 95 MET A C 1
ATOM 750 O O . MET A 1 95 ? -0.780 -5.771 -8.414 1.00 94.50 95 MET A O 1
ATOM 754 N N . TRP A 1 96 ? 0.901 -6.645 -9.625 1.00 95.44 96 TRP A N 1
ATOM 755 C CA . TRP A 1 96 ? 0.750 -7.996 -9.092 1.00 95.44 96 TRP A CA 1
ATOM 756 C C . TRP A 1 96 ? 1.032 -8.045 -7.584 1.00 95.44 96 TRP A C 1
ATOM 758 O O . TRP A 1 96 ? 0.254 -8.638 -6.841 1.00 95.44 96 TRP A O 1
ATOM 768 N N . GLU A 1 97 ? 2.105 -7.395 -7.123 1.00 94.94 97 GLU A N 1
ATOM 769 C CA . GLU A 1 97 ? 2.439 -7.303 -5.696 1.00 94.94 97 GLU A CA 1
ATOM 770 C C . GLU A 1 97 ? 1.361 -6.552 -4.901 1.00 94.94 97 GLU A C 1
ATOM 772 O O . GLU A 1 97 ? 0.926 -7.031 -3.856 1.00 94.94 97 GLU A O 1
ATOM 777 N N . HIS A 1 98 ? 0.868 -5.432 -5.432 1.00 95.25 98 HIS A N 1
ATOM 778 C CA . HIS A 1 98 ? -0.234 -4.671 -4.840 1.00 95.25 98 HIS A CA 1
ATOM 779 C C . HIS A 1 98 ? -1.505 -5.517 -4.669 1.00 95.25 98 HIS A C 1
ATOM 781 O O . HIS A 1 98 ? -2.146 -5.475 -3.620 1.00 95.25 98 HIS A O 1
ATOM 787 N N . ASP A 1 99 ? -1.851 -6.344 -5.661 1.00 95.81 99 ASP A N 1
ATOM 788 C CA . ASP A 1 99 ? -2.966 -7.295 -5.549 1.00 95.81 99 ASP A CA 1
ATOM 789 C C . ASP A 1 99 ? -2.751 -8.306 -4.406 1.00 95.81 99 ASP A C 1
ATOM 791 O O . ASP A 1 99 ? -3.691 -8.620 -3.669 1.00 95.81 99 ASP A O 1
ATOM 795 N N . GLN A 1 100 ? -1.506 -8.745 -4.170 1.00 96.12 100 GLN A N 1
ATOM 796 C CA . GLN A 1 100 ? -1.194 -9.605 -3.022 1.00 96.12 100 GLN A CA 1
ATOM 797 C C . GLN A 1 100 ? -1.424 -8.882 -1.689 1.00 96.12 100 GLN A C 1
ATOM 799 O O . GLN A 1 100 ? -1.936 -9.494 -0.750 1.00 96.12 100 GLN A O 1
ATOM 804 N N . ASP A 1 101 ? -1.087 -7.594 -1.587 1.00 95.50 101 ASP A N 1
ATOM 805 C CA . ASP A 1 101 ? -1.321 -6.796 -0.376 1.00 95.50 101 ASP A CA 1
ATOM 806 C C . ASP A 1 101 ? -2.813 -6.611 -0.081 1.00 95.50 101 ASP A C 1
ATOM 808 O O . ASP A 1 101 ? -3.253 -6.810 1.059 1.00 95.50 101 ASP A O 1
ATOM 812 N N . VAL A 1 102 ? -3.622 -6.352 -1.115 1.00 96.88 102 VAL A N 1
ATOM 813 C CA . VAL A 1 102 ? -5.089 -6.363 -0.992 1.00 96.88 102 VAL A CA 1
ATOM 814 C C . VAL A 1 102 ? -5.573 -7.739 -0.525 1.00 96.88 102 VAL A C 1
ATOM 816 O O . VAL A 1 102 ? -6.383 -7.832 0.402 1.00 96.88 102 VAL A O 1
ATOM 819 N N . GLY A 1 103 ? -5.032 -8.817 -1.098 1.00 97.25 103 GLY A N 1
ATOM 820 C CA . GLY A 1 103 ? -5.313 -10.191 -0.687 1.00 97.25 103 GLY A CA 1
ATOM 821 C C . GLY A 1 103 ? -5.016 -10.455 0.794 1.00 97.25 103 GLY A C 1
ATOM 822 O O . GLY A 1 103 ? -5.851 -11.037 1.488 1.00 97.25 103 GLY A O 1
ATOM 823 N N . LYS A 1 104 ? -3.877 -9.976 1.319 1.00 98.00 104 LYS A N 1
ATOM 824 C CA . LYS A 1 104 ? -3.516 -10.087 2.750 1.00 98.00 104 LYS A CA 1
ATOM 825 C C . LYS A 1 104 ? -4.562 -9.414 3.649 1.00 98.00 104 LYS A C 1
ATOM 827 O O . LYS A 1 104 ? -4.938 -9.976 4.683 1.00 98.00 104 LYS A O 1
ATOM 832 N N . MET A 1 105 ? -5.054 -8.234 3.264 1.00 97.06 105 MET A N 1
ATOM 833 C CA . MET A 1 105 ? -6.092 -7.526 4.022 1.00 97.06 105 MET A CA 1
ATOM 834 C C . MET A 1 105 ? -7.432 -8.264 3.999 1.00 97.06 105 MET A C 1
ATOM 836 O O . MET A 1 105 ? -8.036 -8.454 5.053 1.00 97.06 105 MET A O 1
ATOM 840 N N . LEU A 1 106 ? -7.882 -8.714 2.825 1.00 97.94 106 LEU A N 1
ATOM 841 C CA . LEU A 1 106 ? -9.139 -9.455 2.687 1.00 97.94 106 LEU A CA 1
ATOM 842 C C . LEU A 1 106 ? -9.099 -10.774 3.462 1.00 97.94 106 LEU A C 1
ATOM 844 O O . LEU A 1 106 ? -10.007 -11.052 4.241 1.00 97.94 106 LEU A O 1
ATOM 848 N N . LYS A 1 107 ? -7.997 -11.522 3.343 1.00 97.88 107 LYS A N 1
ATOM 849 C CA . LYS A 1 107 ? -7.783 -12.746 4.118 1.00 97.88 107 LYS A CA 1
ATOM 850 C C . LYS A 1 107 ? -7.819 -12.477 5.623 1.00 97.88 107 LYS A C 1
ATOM 852 O O . LYS A 1 107 ? -8.365 -13.276 6.368 1.00 97.88 107 LYS A O 1
ATOM 857 N N . THR A 1 108 ? -7.271 -11.349 6.080 1.00 98.31 108 THR A N 1
ATOM 858 C CA . THR A 1 108 ? -7.323 -10.974 7.502 1.00 98.31 108 THR A CA 1
ATOM 859 C C . THR A 1 108 ? -8.764 -10.789 7.985 1.00 98.31 108 THR A C 1
ATOM 861 O O . THR A 1 108 ? -9.082 -11.217 9.090 1.00 98.31 108 THR A O 1
ATOM 864 N N . LEU A 1 109 ? -9.647 -10.192 7.177 1.00 97.31 109 LEU A N 1
ATOM 865 C CA . LEU A 1 109 ? -11.067 -10.058 7.528 1.00 97.31 109 LEU A CA 1
ATOM 866 C C . LEU A 1 109 ? -11.762 -11.422 7.638 1.00 97.31 109 LEU A C 1
ATOM 868 O O . LEU A 1 109 ? -12.557 -11.623 8.559 1.00 97.31 109 LEU A O 1
ATOM 872 N N . ASP A 1 110 ? -11.448 -12.341 6.721 1.00 97.56 110 ASP A N 1
ATOM 873 C CA . ASP A 1 110 ? -11.985 -13.705 6.728 1.00 97.56 110 ASP A CA 1
ATOM 874 C C . ASP A 1 110 ? -11.459 -14.504 7.937 1.00 97.56 110 ASP A C 1
ATOM 876 O O . ASP A 1 110 ? -12.246 -15.106 8.664 1.00 97.56 110 ASP A O 1
ATOM 880 N N . ASP A 1 111 ? -10.151 -14.444 8.217 1.00 97.88 111 ASP A N 1
ATOM 881 C CA . ASP A 1 111 ? -9.505 -15.126 9.352 1.00 97.88 111 ASP A CA 1
ATOM 882 C C . ASP A 1 111 ? -10.043 -14.638 10.710 1.00 97.88 111 ASP A C 1
ATOM 884 O O . ASP A 1 111 ? -10.125 -15.409 11.666 1.00 97.88 111 ASP A O 1
ATOM 888 N N . LEU A 1 112 ? -10.404 -13.354 10.807 1.00 96.81 112 LEU A N 1
ATOM 889 C CA . LEU A 1 112 ? -11.011 -12.760 12.001 1.00 96.81 112 LEU A CA 1
ATOM 890 C C . LEU A 1 112 ? -12.520 -13.044 12.113 1.00 96.81 112 LEU A C 1
ATOM 892 O O . LEU A 1 112 ? -13.114 -12.732 13.142 1.00 96.81 112 LEU A O 1
ATOM 896 N N . GLY A 1 113 ? -13.152 -13.602 11.074 1.00 96.62 113 GLY A N 1
ATOM 897 C CA . GLY A 1 113 ? -14.591 -13.880 11.052 1.00 96.62 113 GLY A CA 1
ATOM 898 C C . GLY A 1 113 ? -15.477 -12.629 11.002 1.00 96.62 113 GLY A C 1
ATOM 899 O O . GLY A 1 113 ? -16.657 -12.701 11.334 1.00 96.62 113 GLY A O 1
ATOM 900 N N . ILE A 1 114 ? -14.929 -11.478 10.598 1.00 95.94 114 ILE A N 1
ATOM 901 C CA . ILE A 1 114 ? -15.642 -10.184 10.576 1.00 95.94 114 ILE A CA 1
ATOM 902 C C . ILE A 1 114 ? -15.992 -9.710 9.160 1.00 95.94 114 ILE A C 1
ATOM 904 O O . ILE A 1 114 ? -16.532 -8.615 8.987 1.00 95.94 114 ILE A O 1
ATOM 908 N N . ALA A 1 115 ? -15.688 -10.515 8.140 1.00 95.62 115 ALA A N 1
ATOM 909 C CA . ALA A 1 115 ? -15.869 -10.147 6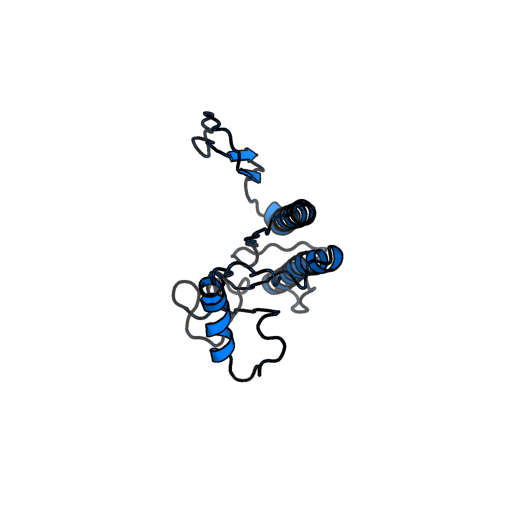.739 1.00 95.62 115 ALA A CA 1
ATOM 910 C C . ALA A 1 115 ? -17.324 -9.780 6.385 1.00 95.62 115 ALA A C 1
ATOM 912 O O . ALA A 1 115 ? -17.543 -8.823 5.644 1.00 95.62 115 ALA A O 1
ATOM 913 N N . ASP A 1 116 ? -18.314 -10.472 6.956 1.00 94.44 116 ASP A N 1
ATOM 914 C CA . ASP A 1 116 ? -19.740 -10.217 6.689 1.00 94.44 116 ASP A CA 1
ATOM 915 C C . ASP A 1 116 ? -20.257 -8.915 7.314 1.00 94.44 116 ASP A C 1
ATOM 917 O O . ASP A 1 116 ? -21.257 -8.359 6.864 1.00 94.44 116 ASP A O 1
ATOM 921 N N . ASN A 1 117 ? -19.552 -8.392 8.319 1.00 94.62 117 ASN A N 1
ATOM 922 C CA . ASN A 1 117 ? -19.860 -7.120 8.971 1.00 94.62 117 ASN A CA 1
ATOM 923 C C . ASN A 1 117 ? -18.880 -6.002 8.566 1.00 94.62 117 ASN A C 1
ATOM 925 O O . ASN A 1 117 ? -18.788 -4.975 9.238 1.00 94.62 117 ASN A O 1
ATOM 929 N N . THR A 1 118 ? -18.123 -6.193 7.479 1.00 96.88 118 THR A N 1
ATOM 930 C CA . THR A 1 118 ? -17.130 -5.223 7.002 1.00 96.88 118 THR A CA 1
ATOM 931 C C . THR A 1 118 ? -17.451 -4.762 5.586 1.00 96.88 118 THR A C 1
ATOM 933 O O . THR A 1 118 ? -17.581 -5.558 4.657 1.00 96.88 118 THR A O 1
ATOM 936 N N . ILE A 1 119 ? -17.520 -3.445 5.390 1.00 96.12 119 ILE A N 1
ATOM 937 C CA . ILE A 1 119 ? -17.632 -2.846 4.059 1.00 96.12 119 ILE A CA 1
ATOM 938 C C . ILE A 1 119 ? -16.228 -2.545 3.544 1.00 96.12 119 ILE A C 1
ATOM 940 O O . ILE A 1 119 ? -15.498 -1.755 4.138 1.00 96.12 119 ILE A O 1
ATOM 944 N N . VAL A 1 120 ? -15.881 -3.135 2.401 1.00 95.31 120 VAL A N 1
ATOM 945 C CA . VAL A 1 120 ? -14.628 -2.859 1.694 1.00 95.31 120 VAL A CA 1
ATOM 946 C C . VAL A 1 120 ? -14.924 -2.035 0.446 1.00 95.31 120 VAL A C 1
ATOM 948 O O . VAL A 1 120 ? -15.800 -2.379 -0.353 1.00 95.31 120 VAL A O 1
ATOM 951 N N . VAL A 1 121 ? -14.178 -0.946 0.273 1.00 94.50 121 VAL A N 1
ATOM 952 C CA . VAL A 1 121 ? -14.220 -0.091 -0.917 1.00 94.50 121 VAL A CA 1
ATOM 953 C C . VAL A 1 121 ? -12.812 0.003 -1.480 1.00 94.50 121 VAL A C 1
ATOM 955 O O . VAL A 1 121 ? -11.885 0.351 -0.757 1.00 94.50 121 VAL A O 1
ATOM 958 N N . TYR A 1 122 ? -12.670 -0.286 -2.772 1.00 94.00 122 TYR A N 1
ATOM 959 C CA . TYR A 1 122 ? -11.410 -0.172 -3.493 1.00 94.00 122 TYR A CA 1
ATOM 960 C C . TYR A 1 122 ? -11.549 0.841 -4.633 1.00 94.00 122 TYR A C 1
ATOM 962 O O . TYR A 1 122 ? -12.491 0.785 -5.429 1.00 94.00 122 TYR A O 1
ATOM 970 N N . THR A 1 123 ? -10.622 1.790 -4.702 1.00 93.00 123 THR A N 1
ATOM 971 C CA . THR A 1 123 ? -10.596 2.859 -5.707 1.00 93.00 123 THR A CA 1
ATOM 972 C C . THR A 1 123 ? -9.175 3.386 -5.861 1.00 93.00 123 THR A C 1
ATOM 974 O O . THR A 1 123 ? -8.321 3.118 -5.019 1.00 93.00 123 THR A O 1
ATOM 977 N N . THR A 1 124 ? -8.940 4.173 -6.908 1.00 90.62 124 THR A N 1
ATOM 978 C CA . THR A 1 124 ? -7.719 4.974 -7.067 1.00 90.62 124 THR A CA 1
ATOM 979 C C . THR A 1 124 ? -8.001 6.455 -6.802 1.00 90.62 124 THR A C 1
ATOM 981 O O . THR A 1 124 ? -9.160 6.882 -6.787 1.00 90.62 124 THR A O 1
ATOM 984 N N . ASP A 1 125 ? -6.945 7.233 -6.567 1.00 91.38 125 ASP A N 1
ATOM 985 C CA . ASP A 1 125 ? -6.981 8.686 -6.368 1.00 91.38 125 ASP A CA 1
ATOM 986 C C . ASP A 1 125 ? -7.172 9.457 -7.689 1.00 91.38 125 ASP A C 1
ATOM 988 O O . ASP A 1 125 ? -7.933 10.423 -7.745 1.00 91.38 125 ASP A O 1
ATOM 992 N N . ASN A 1 126 ? -6.535 8.998 -8.769 1.00 91.19 126 ASN A N 1
ATOM 993 C CA . ASN A 1 126 ? -6.663 9.523 -10.130 1.00 91.19 126 ASN A CA 1
ATOM 994 C C . ASN A 1 126 ? -6.461 8.423 -11.194 1.00 91.19 126 ASN A C 1
ATOM 996 O O . ASN A 1 126 ? -6.272 7.247 -10.879 1.00 91.19 126 ASN A O 1
ATOM 1000 N N . GLY A 1 127 ? -6.553 8.790 -12.480 1.00 89.25 127 GLY A N 1
ATOM 1001 C CA . GLY A 1 127 ? -6.226 7.885 -13.590 1.00 89.25 127 GLY A CA 1
ATOM 1002 C C . GLY A 1 127 ? -4.714 7.716 -13.802 1.00 89.25 127 GLY A C 1
ATOM 1003 O O . GLY A 1 127 ? -3.924 8.298 -13.058 1.00 89.25 127 GLY A O 1
ATOM 1004 N N . PRO A 1 128 ? -4.291 6.915 -14.794 1.00 91.19 128 PRO A N 1
ATOM 1005 C CA . PRO A 1 128 ? -2.891 6.535 -14.949 1.00 91.19 128 PRO A CA 1
ATOM 1006 C C . PRO A 1 128 ? -2.009 7.716 -15.348 1.00 91.19 128 PRO A C 1
ATOM 1008 O O . PRO A 1 128 ? -2.475 8.653 -15.989 1.00 91.19 128 PRO A O 1
ATOM 1011 N N . ASN A 1 129 ? -0.726 7.628 -15.010 1.00 91.12 129 ASN A N 1
ATOM 1012 C CA . ASN A 1 129 ? 0.302 8.588 -15.393 1.00 91.12 129 ASN A CA 1
ATOM 1013 C C . ASN A 1 129 ? 0.998 8.135 -16.692 1.00 91.12 129 ASN A C 1
ATOM 1015 O O . ASN A 1 129 ? 2.141 7.698 -16.663 1.00 91.12 129 ASN A O 1
ATOM 1019 N N . GLN A 1 130 ? 0.288 8.128 -17.823 1.00 90.00 130 GLN A N 1
ATOM 1020 C CA . GLN A 1 130 ? 0.743 7.488 -19.069 1.00 90.00 130 GLN A CA 1
ATOM 1021 C C . GLN A 1 130 ? 2.075 8.042 -19.600 1.00 90.00 130 GLN A C 1
ATOM 1023 O O . GLN A 1 130 ? 2.838 7.291 -20.206 1.00 90.00 130 GLN A O 1
ATOM 1028 N N . PHE A 1 131 ? 2.393 9.317 -19.354 1.00 89.19 131 PHE A N 1
ATOM 1029 C CA . PHE A 1 131 ? 3.647 9.930 -19.804 1.00 89.19 131 PHE A CA 1
ATOM 1030 C C . PHE A 1 131 ? 4.914 9.268 -19.234 1.00 89.19 131 PHE A C 1
ATOM 1032 O O . PHE A 1 131 ? 5.996 9.473 -19.784 1.00 89.19 131 PHE A O 1
ATOM 1039 N N . THR A 1 132 ? 4.807 8.477 -18.157 1.00 90.12 132 THR A N 1
ATOM 1040 C CA . THR A 1 132 ? 5.941 7.751 -17.554 1.00 90.12 132 THR A CA 1
ATOM 1041 C C . THR A 1 132 ? 6.122 6.338 -18.096 1.00 90.12 132 THR A C 1
ATOM 1043 O O . THR A 1 132 ? 6.877 5.558 -17.519 1.00 90.12 132 THR A O 1
ATOM 1046 N N . TRP A 1 133 ? 5.467 5.994 -19.209 1.00 86.56 133 TRP A N 1
ATOM 1047 C CA . TRP A 1 133 ? 5.644 4.701 -19.869 1.00 86.56 133 TRP A CA 1
ATOM 1048 C C . TRP A 1 133 ? 7.141 4.374 -20.091 1.00 86.56 133 TRP A C 1
ATOM 1050 O O . TRP A 1 133 ? 7.886 5.242 -20.556 1.00 86.56 133 TRP A O 1
ATOM 1060 N N . PRO A 1 134 ? 7.609 3.142 -19.797 1.00 87.94 134 PRO A N 1
ATOM 1061 C CA . PRO A 1 134 ? 6.833 1.938 -19.469 1.00 87.94 134 PRO A CA 1
ATOM 1062 C C . PRO A 1 134 ? 6.393 1.800 -18.004 1.00 87.94 134 PRO A C 1
ATOM 1064 O O . PRO A 1 134 ? 5.639 0.879 -17.701 1.00 87.94 134 PRO A O 1
ATOM 1067 N N . ASP A 1 135 ? 6.794 2.702 -17.107 1.00 90.31 135 ASP A N 1
ATOM 1068 C CA . ASP A 1 135 ? 6.368 2.704 -15.701 1.00 90.31 135 ASP A CA 1
ATOM 1069 C C . ASP A 1 135 ? 4.997 3.387 -15.532 1.00 90.31 135 ASP A C 1
ATOM 1071 O O . ASP A 1 135 ? 4.854 4.437 -14.898 1.00 90.31 135 ASP A O 1
ATOM 1075 N N . ALA A 1 136 ? 3.990 2.845 -16.220 1.00 90.06 136 ALA A N 1
ATOM 1076 C CA . ALA A 1 136 ? 2.632 3.370 -16.236 1.00 90.06 136 ALA A CA 1
ATOM 1077 C C . ALA A 1 136 ? 1.607 2.332 -16.719 1.00 90.06 136 ALA A C 1
ATOM 1079 O O . ALA A 1 136 ? 1.897 1.476 -17.557 1.00 90.06 136 ALA A O 1
ATOM 1080 N N . ALA A 1 137 ? 0.358 2.489 -16.276 1.00 88.06 137 ALA A N 1
ATOM 1081 C CA . ALA A 1 137 ? -0.795 1.865 -16.920 1.00 88.06 137 ALA A CA 1
ATOM 1082 C C . ALA A 1 137 ? -1.261 2.674 -18.143 1.00 88.06 137 ALA A C 1
ATOM 1084 O O . ALA A 1 137 ? -0.957 3.856 -18.291 1.00 88.06 137 ALA A O 1
ATOM 1085 N N . THR A 1 138 ? -2.073 2.045 -18.991 1.00 85.69 138 THR A N 1
ATOM 1086 C CA . THR A 1 138 ? -2.810 2.707 -20.077 1.00 85.69 138 THR A CA 1
ATOM 1087 C C . THR A 1 138 ? -4.317 2.573 -19.858 1.00 85.69 138 THR A C 1
ATOM 1089 O O . THR A 1 138 ? -4.777 1.705 -19.115 1.00 85.69 138 THR A O 1
ATOM 1092 N N . THR A 1 139 ? -5.107 3.446 -20.479 1.00 86.50 139 THR A N 1
ATOM 1093 C CA . THR A 1 139 ? -6.570 3.429 -20.385 1.00 86.50 139 THR A CA 1
ATOM 1094 C C . THR A 1 139 ? -7.205 3.767 -21.736 1.00 86.50 139 THR A C 1
ATOM 1096 O O . THR A 1 139 ? -6.662 4.595 -22.465 1.00 86.50 139 THR A O 1
ATOM 1099 N N . PRO A 1 140 ? -8.366 3.175 -22.090 1.00 88.44 140 PRO A N 1
ATOM 1100 C CA . PRO A 1 140 ? -9.097 3.545 -23.305 1.00 88.44 140 PRO A CA 1
ATOM 1101 C C . PRO A 1 140 ? -9.812 4.903 -23.187 1.00 88.44 140 PRO A C 1
ATOM 1103 O O . PRO A 1 140 ? -10.426 5.370 -24.146 1.00 88.44 140 PRO A O 1
ATOM 1106 N N . PHE A 1 141 ? -9.809 5.522 -22.003 1.00 87.19 141 PHE A N 1
ATOM 1107 C CA . PHE A 1 141 ? -10.425 6.823 -21.786 1.00 87.19 141 PHE A CA 1
ATOM 1108 C C . PHE A 1 141 ? -9.494 7.961 -22.199 1.00 87.19 141 PHE A C 1
ATOM 1110 O O . PHE A 1 141 ? -8.274 7.849 -22.172 1.00 87.19 141 PHE A O 1
ATOM 1117 N N . ARG A 1 142 ? -10.098 9.088 -22.580 1.00 87.62 142 ARG A N 1
ATOM 1118 C CA . ARG A 1 142 ? -9.360 10.277 -23.000 1.00 87.62 142 ARG A CA 1
ATOM 1119 C C . ARG A 1 142 ? -8.520 10.840 -21.842 1.00 87.62 142 ARG A C 1
ATOM 1121 O O . ARG A 1 142 ? -9.061 11.085 -20.764 1.00 87.62 142 ARG A O 1
ATOM 1128 N N . ASN A 1 143 ? -7.263 11.155 -22.158 1.00 91.25 143 ASN A N 1
ATOM 1129 C CA . ASN A 1 143 ? -6.234 11.745 -21.296 1.00 91.25 143 ASN A CA 1
ATOM 1130 C C . ASN A 1 143 ? -5.725 10.835 -20.152 1.00 91.25 143 ASN A C 1
ATOM 1132 O O . ASN A 1 143 ? -5.888 9.617 -20.169 1.00 91.25 143 ASN A O 1
ATOM 1136 N N . GLU A 1 144 ? -5.038 11.443 -19.186 1.00 89.94 144 GLU A N 1
ATOM 1137 C CA 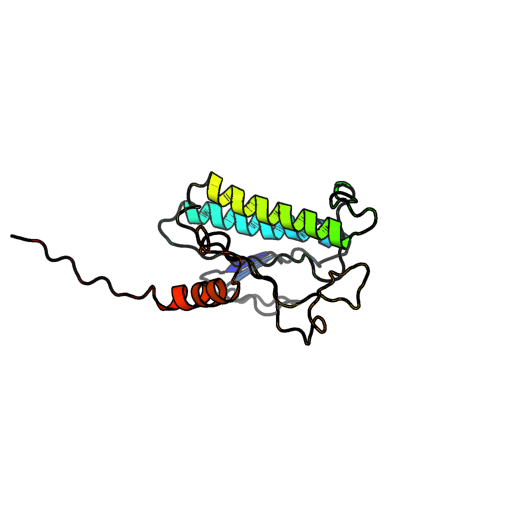. GLU A 1 144 ? -4.281 10.808 -18.108 1.00 89.94 144 GLU A CA 1
ATOM 1138 C C . GLU A 1 144 ? -4.397 11.627 -16.808 1.00 89.94 144 GLU A C 1
ATOM 1140 O O . GLU A 1 144 ? -5.262 12.512 -16.719 1.00 89.94 144 GLU A O 1
ATOM 1145 N N . LYS A 1 145 ? -3.563 11.323 -15.800 1.00 88.94 145 LYS A N 1
ATOM 1146 C CA . LYS A 1 145 ? -3.404 12.117 -14.568 1.00 88.94 145 LYS A CA 1
ATOM 1147 C C . LYS A 1 145 ? -3.460 13.630 -14.858 1.00 88.94 145 LYS A C 1
ATOM 1149 O O . LYS A 1 145 ? -3.101 14.092 -15.935 1.00 88.94 145 LYS A O 1
ATOM 1154 N N . ASP A 1 146 ? -4.014 14.378 -13.909 1.00 89.56 146 ASP A N 1
ATOM 1155 C CA . ASP A 1 146 ? -4.324 15.817 -13.977 1.00 89.56 146 ASP A CA 1
ATOM 1156 C C . ASP A 1 146 ? -5.549 16.219 -14.816 1.00 89.56 146 ASP A C 1
ATOM 1158 O O . ASP A 1 146 ? -6.084 17.309 -14.615 1.00 89.56 146 ASP A O 1
ATOM 1162 N N . SER A 1 147 ? -6.062 15.368 -15.714 1.00 86.81 147 SER A N 1
ATOM 1163 C CA . SER A 1 147 ? -7.220 15.738 -16.555 1.00 86.81 147 SER A CA 1
ATOM 1164 C C . SER A 1 147 ? -8.304 14.669 -16.698 1.00 86.81 147 SER A C 1
ATOM 1166 O O . SER A 1 147 ? -9.458 14.997 -16.989 1.00 86.81 147 SER A O 1
ATOM 1168 N N . ILE A 1 148 ? -7.979 13.395 -16.482 1.00 85.31 148 ILE A N 1
ATOM 1169 C CA . ILE A 1 148 ? -8.956 12.308 -16.489 1.00 85.31 148 ILE A CA 1
ATOM 1170 C C . ILE A 1 148 ? -9.755 12.276 -15.177 1.00 85.31 148 ILE A C 1
ATOM 1172 O O . ILE A 1 148 ? -9.199 12.285 -14.084 1.00 85.31 148 ILE A O 1
ATOM 1176 N N . THR A 1 149 ? -11.084 12.191 -15.277 1.00 79.19 149 THR A N 1
ATOM 1177 C CA . THR A 1 149 ? -12.000 12.139 -14.115 1.00 79.19 149 THR A CA 1
ATOM 1178 C C . THR A 1 149 ? -12.634 10.764 -13.897 1.00 79.19 149 THR A C 1
ATOM 1180 O O . THR A 1 149 ? -13.417 10.563 -12.966 1.00 79.19 149 THR A O 1
ATOM 1183 N N . ARG A 1 150 ? -12.332 9.796 -14.771 1.00 74.25 150 ARG A N 1
ATOM 1184 C CA . ARG A 1 150 ? -12.781 8.406 -14.637 1.00 74.25 150 ARG A CA 1
ATOM 1185 C C . ARG A 1 150 ? -11.670 7.572 -14.021 1.00 74.25 150 ARG A C 1
ATOM 1187 O O . ARG A 1 150 ? -10.596 7.462 -14.602 1.00 74.25 150 ARG A O 1
ATOM 1194 N N . VAL A 1 151 ? -11.981 6.953 -12.890 1.00 72.88 151 VAL A N 1
ATOM 1195 C CA . VAL A 1 151 ? -11.106 6.021 -12.180 1.00 72.88 151 VAL A CA 1
ATOM 1196 C C . VAL A 1 151 ? -11.805 4.674 -12.006 1.00 72.88 151 VAL A C 1
ATOM 1198 O O . VAL A 1 151 ? -13.037 4.654 -11.877 1.00 72.88 151 VAL A O 1
ATOM 1201 N N . PRO A 1 152 ? -11.065 3.552 -12.027 1.00 69.44 152 PRO A N 1
ATOM 1202 C CA . PRO A 1 152 ? -11.606 2.266 -11.619 1.00 69.44 152 PRO A CA 1
ATOM 1203 C C . PRO A 1 152 ? -12.094 2.335 -10.170 1.00 69.44 152 PRO A C 1
ATOM 1205 O O . PRO A 1 152 ? -11.396 2.840 -9.292 1.00 69.44 152 PRO A O 1
ATOM 1208 N N . SER A 1 153 ? -13.280 1.795 -9.915 1.00 56.75 153 SER A N 1
ATOM 1209 C CA . SER A 1 153 ? -13.770 1.552 -8.564 1.00 56.75 153 SER A CA 1
ATOM 1210 C C . SER A 1 153 ? -14.390 0.165 -8.496 1.00 56.75 153 SER A C 1
ATOM 1212 O O . SER A 1 153 ? -15.113 -0.257 -9.399 1.00 56.75 153 SER A O 1
ATOM 1214 N N . VAL A 1 154 ? -14.086 -0.556 -7.421 1.00 61.22 154 VAL A N 1
ATOM 1215 C CA . VAL A 1 154 ? -14.648 -1.873 -7.135 1.00 61.22 154 VAL A CA 1
ATOM 1216 C C . VAL A 1 154 ? -15.232 -1.819 -5.731 1.00 61.22 154 VAL A C 1
ATOM 1218 O O . VAL A 1 154 ? -14.545 -1.492 -4.764 1.00 61.22 154 VAL A O 1
ATOM 1221 N N . CYS A 1 155 ? -16.519 -2.142 -5.610 1.00 45.25 155 CYS A N 1
ATOM 1222 C CA . CYS A 1 155 ? -17.126 -2.441 -4.321 1.00 45.25 155 CYS A CA 1
ATOM 1223 C C . CYS A 1 155 ? -17.384 -3.948 -4.266 1.00 45.25 155 CYS A C 1
ATOM 1225 O O . CYS A 1 155 ? -18.412 -4.405 -4.770 1.00 45.25 155 CYS A O 1
ATOM 1227 N N . PRO A 1 156 ? -16.446 -4.735 -3.712 1.00 48.25 156 PRO A N 1
ATOM 1228 C CA . PRO A 1 156 ? -16.483 -6.190 -3.827 1.00 48.25 156 PRO A CA 1
ATOM 1229 C C . PRO A 1 156 ? -17.718 -6.848 -3.194 1.00 48.25 156 PRO A C 1
ATOM 1231 O O . PRO A 1 156 ? -18.011 -7.990 -3.529 1.00 48.25 156 PRO A O 1
ATOM 1234 N N . ARG A 1 157 ? -18.471 -6.162 -2.316 1.00 51.44 157 ARG A N 1
ATOM 1235 C CA . ARG A 1 157 ? -19.630 -6.762 -1.624 1.00 51.44 157 ARG A CA 1
ATOM 1236 C C . ARG A 1 157 ? -20.961 -6.004 -1.694 1.00 51.44 157 ARG A C 1
ATOM 1238 O O . ARG A 1 157 ? -21.976 -6.619 -1.396 1.00 51.44 157 ARG A O 1
ATOM 1245 N N . SER A 1 158 ? -21.030 -4.750 -2.162 1.00 40.97 158 SER A N 1
ATOM 1246 C CA . SER A 1 158 ? -22.341 -4.090 -2.385 1.00 40.97 158 SER A CA 1
ATOM 1247 C C . SER A 1 158 ? -23.013 -4.485 -3.706 1.00 40.97 158 SER A C 1
ATOM 1249 O O . SER A 1 158 ? -24.200 -4.220 -3.893 1.00 40.97 158 SER A O 1
ATOM 1251 N N . CYS A 1 159 ? -22.268 -5.122 -4.616 1.00 36.53 159 CYS A N 1
ATOM 1252 C CA . CYS A 1 159 ? -22.763 -5.549 -5.925 1.00 36.53 159 CYS A CA 1
ATOM 1253 C C . CYS A 1 159 ? -22.858 -7.083 -6.068 1.00 36.53 159 CYS A C 1
ATOM 1255 O O . CYS A 1 159 ? -23.106 -7.572 -7.170 1.00 36.53 159 CYS A O 1
ATOM 1257 N N . ALA A 1 160 ? -22.711 -7.849 -4.976 1.00 36.91 160 ALA A N 1
ATOM 1258 C CA . ALA A 1 160 ? -22.977 -9.287 -4.979 1.00 36.91 160 ALA A CA 1
ATOM 1259 C C . ALA A 1 160 ? -24.461 -9.532 -5.326 1.00 36.91 160 ALA A C 1
ATOM 1261 O O . ALA A 1 160 ? -25.347 -9.292 -4.510 1.00 36.91 160 ALA A O 1
ATOM 1262 N N . GLY A 1 161 ? -24.727 -9.947 -6.572 1.00 41.66 161 GLY A N 1
ATOM 1263 C CA . GLY A 1 161 ? -26.074 -10.185 -7.110 1.00 41.66 161 GLY A CA 1
ATOM 1264 C C . GLY A 1 161 ? -26.627 -9.112 -8.062 1.00 41.66 161 GLY A C 1
ATOM 1265 O O . GLY A 1 161 ? -27.772 -9.238 -8.492 1.00 41.66 161 GLY A O 1
ATOM 1266 N N . LEU A 1 162 ? -25.856 -8.077 -8.421 1.00 45.41 162 LEU A N 1
ATOM 1267 C CA . LEU A 1 162 ? -26.276 -7.063 -9.398 1.00 45.41 162 LEU A CA 1
ATOM 1268 C C . LEU A 1 162 ? -25.626 -7.286 -10.772 1.00 45.41 162 LEU A C 1
ATOM 1270 O O . 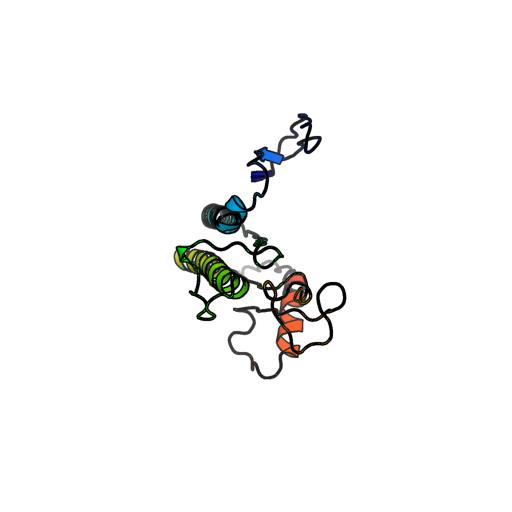LEU A 1 162 ? -24.443 -7.596 -10.876 1.00 45.41 162 LEU A O 1
ATOM 1274 N N . ASP A 1 163 ? -26.427 -7.107 -11.824 1.00 39.12 163 ASP A N 1
ATOM 1275 C CA . ASP A 1 163 ? -26.029 -7.204 -13.232 1.00 39.12 163 ASP A CA 1
ATOM 1276 C C . ASP A 1 163 ? -24.869 -6.244 -13.557 1.00 39.12 163 ASP A C 1
ATOM 1278 O O . ASP A 1 163 ? -25.014 -5.018 -13.534 1.00 39.12 163 ASP A O 1
ATOM 1282 N N . THR A 1 164 ? -23.710 -6.821 -13.873 1.00 49.28 164 THR A N 1
ATOM 1283 C CA . THR A 1 164 ? -22.458 -6.114 -14.170 1.00 49.28 164 THR A CA 1
ATOM 1284 C C . THR A 1 164 ? -22.449 -5.437 -15.544 1.00 49.28 164 THR A C 1
ATOM 1286 O O . THR A 1 164 ? -21.512 -4.702 -15.851 1.00 49.28 164 THR A O 1
ATOM 1289 N N . SER A 1 165 ? -23.493 -5.615 -16.364 1.00 40.66 165 SER A N 1
ATOM 1290 C CA . SER A 1 165 ? -23.606 -4.989 -17.689 1.00 40.66 165 SER A CA 1
ATOM 1291 C C . SER A 1 165 ? -23.980 -3.497 -17.658 1.00 40.66 165 SER A C 1
ATOM 1293 O O . SER A 1 165 ? -23.936 -2.832 -18.695 1.00 40.66 165 SER A O 1
ATOM 1295 N N . ARG A 1 166 ? -24.322 -2.940 -16.481 1.00 42.03 166 ARG A N 1
ATOM 1296 C CA . ARG A 1 166 ? -24.695 -1.520 -16.290 1.00 42.03 166 ARG A CA 1
ATOM 1297 C C . ARG A 1 166 ? -23.940 -0.872 -15.112 1.00 42.03 166 ARG A C 1
ATOM 1299 O O . ARG A 1 166 ? -24.475 -0.796 -14.000 1.00 42.03 166 ARG A O 1
ATOM 1306 N N . PRO A 1 167 ? -22.696 -0.397 -15.320 1.00 48.72 167 PRO A N 1
ATOM 1307 C CA . PRO A 1 167 ? -21.808 0.090 -14.251 1.00 48.72 167 PRO A CA 1
ATOM 1308 C C . PRO A 1 167 ? -22.317 1.352 -13.528 1.00 48.72 167 PRO A C 1
ATOM 1310 O O . PRO A 1 167 ? -21.926 1.649 -12.398 1.00 48.72 167 PRO A O 1
ATOM 1313 N N . ASP A 1 168 ? -23.230 2.085 -14.153 1.00 45.34 168 ASP A N 1
ATOM 1314 C CA . ASP A 1 168 ? -23.913 3.269 -13.643 1.00 45.34 168 ASP A CA 1
ATOM 1315 C C . ASP A 1 168 ? -24.820 2.991 -12.427 1.00 45.34 168 ASP A C 1
ATOM 1317 O O . ASP A 1 168 ? -25.061 3.911 -11.645 1.00 45.34 168 ASP A O 1
ATOM 1321 N N . ARG A 1 169 ? -25.239 1.737 -12.177 1.00 35.94 169 ARG A N 1
ATOM 1322 C CA . ARG A 1 169 ? -26.041 1.372 -10.987 1.00 35.94 169 ARG A CA 1
ATOM 1323 C C . ARG A 1 169 ? -25.235 1.042 -9.723 1.00 35.94 169 ARG A C 1
ATOM 1325 O O . ARG A 1 169 ? -25.765 1.241 -8.634 1.00 35.94 169 ARG A O 1
ATOM 1332 N N . CYS A 1 170 ? -23.973 0.602 -9.816 1.00 39.28 170 CYS A N 1
ATOM 1333 C CA . CYS A 1 170 ? -23.123 0.432 -8.617 1.00 39.28 170 CYS A CA 1
ATOM 1334 C C . CYS A 1 170 ? -22.664 1.798 -8.058 1.00 39.28 170 CYS A C 1
ATOM 1336 O O . CYS A 1 170 ? -22.502 1.959 -6.847 1.00 39.28 170 CYS A O 1
ATOM 1338 N N . ARG A 1 171 ? -22.507 2.817 -8.922 1.00 38.50 171 ARG A N 1
ATOM 1339 C CA . ARG A 1 171 ? -21.974 4.149 -8.565 1.00 38.50 171 ARG A CA 1
ATOM 1340 C C . ARG A 1 171 ? -22.827 4.896 -7.536 1.00 38.50 171 ARG A C 1
ATOM 1342 O O . ARG A 1 171 ? -22.292 5.549 -6.644 1.00 38.50 171 ARG A O 1
ATOM 1349 N N . THR A 1 172 ? -24.147 4.784 -7.647 1.00 33.38 172 THR A N 1
ATOM 1350 C CA . THR A 1 172 ? -25.121 5.459 -6.780 1.00 33.38 172 THR A CA 1
ATOM 1351 C C . THR A 1 172 ? -25.405 4.727 -5.474 1.00 33.38 172 THR A C 1
ATOM 1353 O O . THR A 1 172 ? -26.189 5.243 -4.695 1.00 33.38 172 THR A O 1
ATOM 1356 N N . ASN A 1 173 ? -24.790 3.575 -5.185 1.00 32.28 173 ASN A N 1
ATOM 1357 C CA . ASN A 1 173 ? -25.035 2.857 -3.925 1.00 32.28 173 ASN A CA 1
ATOM 1358 C C . ASN A 1 173 ? -23.843 2.839 -2.961 1.00 32.28 173 ASN A C 1
ATOM 1360 O O . ASN A 1 173 ? -24.044 2.588 -1.778 1.00 32.28 173 ASN A O 1
ATOM 1364 N N . CYS A 1 174 ? -22.624 3.164 -3.401 1.00 37.03 174 CYS A N 1
ATOM 1365 C CA . CYS A 1 174 ? -21.470 3.202 -2.491 1.00 37.03 174 CYS A CA 1
ATOM 1366 C C . CYS A 1 174 ? -21.451 4.445 -1.582 1.00 37.03 174 CYS A C 1
ATOM 1368 O O . CYS A 1 174 ? -21.034 4.347 -0.434 1.00 37.03 174 CYS A O 1
ATOM 1370 N N . PHE A 1 175 ? -21.920 5.602 -2.065 1.00 30.23 175 PHE A N 1
ATOM 1371 C CA . PHE A 1 175 ? -21.916 6.865 -1.305 1.00 30.23 175 PHE A CA 1
ATOM 1372 C C . PHE A 1 175 ? -23.259 7.177 -0.605 1.00 30.23 175 PHE A C 1
ATOM 1374 O O . PHE A 1 175 ? -23.250 7.573 0.557 1.00 30.23 175 PHE A O 1
ATOM 1381 N N . PRO A 1 176 ? -24.436 6.957 -1.227 1.00 25.00 176 PRO A N 1
ATOM 1382 C CA . PRO A 1 176 ? -25.729 7.226 -0.580 1.00 25.00 176 PRO A CA 1
ATOM 1383 C C . PRO A 1 176 ? -26.109 6.225 0.519 1.00 25.00 176 PRO A C 1
ATOM 1385 O O . PRO A 1 176 ? -26.909 6.556 1.391 1.00 25.00 176 PRO A O 1
ATOM 1388 N N . ALA A 1 177 ? -25.508 5.028 0.542 1.00 29.83 177 ALA A N 1
ATOM 1389 C CA . ALA A 1 177 ? -25.661 4.100 1.666 1.00 29.83 177 ALA A CA 1
ATOM 1390 C C . ALA A 1 177 ? -25.052 4.655 2.971 1.00 29.83 177 ALA A C 1
ATOM 1392 O O . ALA A 1 177 ? -25.531 4.337 4.058 1.00 29.83 177 ALA A O 1
ATOM 1393 N N . TRP A 1 178 ? -24.046 5.533 2.873 1.00 29.58 178 TRP A N 1
ATOM 1394 C CA . TRP A 1 178 ? -23.391 6.160 4.024 1.00 29.58 178 TRP A CA 1
ATOM 1395 C C . TRP A 1 178 ? -24.260 7.238 4.694 1.00 29.58 178 TRP A C 1
ATOM 1397 O O . TRP A 1 178 ? -24.251 7.365 5.916 1.00 29.58 178 TRP A O 1
ATOM 1407 N N . THR A 1 179 ? -25.072 7.981 3.934 1.00 27.83 179 THR A N 1
ATOM 1408 C CA . THR A 1 179 ? -25.983 8.998 4.497 1.00 27.83 179 THR A CA 1
ATOM 1409 C C . THR A 1 179 ? -27.313 8.418 4.993 1.00 27.83 179 THR A C 1
ATOM 1411 O O . THR A 1 179 ? -27.983 9.045 5.814 1.00 27.83 179 THR A O 1
ATOM 1414 N N . GLY A 1 180 ? -27.693 7.214 4.551 1.00 24.97 180 GLY A N 1
ATOM 1415 C CA . GLY A 1 180 ? -28.956 6.559 4.913 1.00 24.97 180 GLY A CA 1
ATOM 1416 C C . GLY A 1 180 ? -28.964 5.772 6.232 1.00 24.97 180 GLY A C 1
ATOM 1417 O O . GLY A 1 180 ? -30.044 5.435 6.720 1.00 24.97 180 GLY A O 1
ATOM 1418 N N . SER A 1 181 ? -27.806 5.488 6.839 1.00 28.50 181 SER A N 1
ATOM 1419 C CA . SER A 1 181 ? -27.704 4.648 8.049 1.00 28.50 181 SER A CA 1
ATOM 1420 C C . SER A 1 181 ? -27.979 5.382 9.373 1.00 28.50 181 SER A C 1
ATOM 1422 O O . SER A 1 181 ? -28.014 4.753 10.427 1.00 28.50 181 SER A O 1
ATOM 1424 N N . ARG A 1 182 ? -28.291 6.688 9.349 1.00 27.11 182 ARG A N 1
ATOM 1425 C CA . ARG A 1 182 ? -28.829 7.436 10.509 1.00 27.11 182 ARG A CA 1
ATOM 1426 C C . ARG A 1 182 ? -30.360 7.362 10.618 1.00 27.11 182 ARG A C 1
ATOM 1428 O O . ARG A 1 182 ? -31.014 8.368 10.896 1.00 27.11 182 ARG A O 1
ATOM 1435 N N . ARG A 1 183 ? -30.970 6.186 10.435 1.00 28.20 183 ARG A N 1
ATOM 1436 C CA . ARG A 1 183 ? -32.337 5.985 10.944 1.00 28.20 183 ARG A CA 1
ATOM 1437 C C . ARG A 1 183 ? -32.244 5.699 12.437 1.00 28.20 183 ARG A C 1
ATOM 1439 O O . ARG A 1 183 ? -31.851 4.614 12.845 1.00 28.20 183 ARG A O 1
ATOM 1446 N N . TYR A 1 184 ? -32.586 6.713 13.227 1.00 30.27 184 TYR A N 1
ATOM 1447 C CA . TYR A 1 184 ? -32.952 6.579 14.632 1.00 30.27 184 TYR A CA 1
ATOM 1448 C C . TYR A 1 184 ? -33.833 5.334 14.822 1.00 30.27 184 TYR A C 1
ATOM 1450 O O . TYR A 1 184 ? -34.908 5.2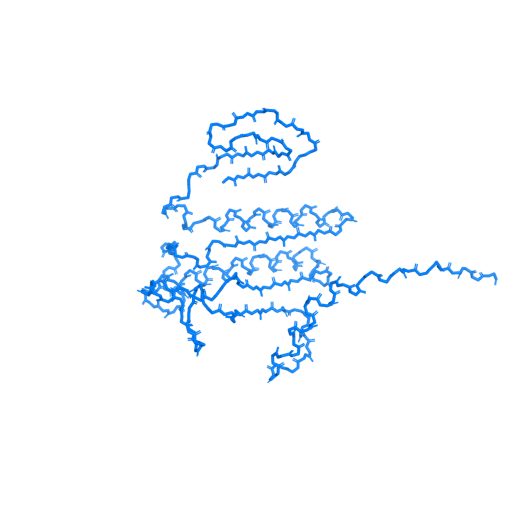42 14.229 1.00 30.27 184 TYR A O 1
ATOM 1458 N N . LEU A 1 185 ? -33.370 4.383 15.633 1.00 28.95 185 LEU A N 1
ATOM 1459 C CA . LEU A 1 185 ? -34.203 3.309 16.169 1.00 28.95 185 LEU A CA 1
ATOM 1460 C C . LEU A 1 185 ? -35.263 3.949 17.087 1.00 28.95 185 LEU A C 1
ATOM 1462 O O . LEU A 1 185 ? -34.874 4.628 18.041 1.00 28.95 185 LEU A O 1
ATOM 1466 N N . PRO A 1 186 ? -36.578 3.787 16.845 1.00 29.61 186 PRO A N 1
ATOM 1467 C CA . PRO A 1 186 ? -37.571 4.124 17.857 1.00 29.61 186 PRO A CA 1
ATOM 1468 C C . PRO A 1 186 ? -37.486 3.117 19.022 1.00 29.61 186 PRO A C 1
ATOM 1470 O O . PRO A 1 186 ? -37.142 1.953 18.797 1.00 29.61 186 PRO A O 1
ATOM 1473 N N . PRO A 1 187 ? -37.773 3.541 20.268 1.00 32.19 187 PRO A N 1
ATOM 1474 C CA . PRO A 1 187 ? -37.683 2.670 21.433 1.00 32.19 187 PRO A CA 1
ATOM 1475 C C . PRO A 1 187 ? -38.699 1.528 21.329 1.00 32.19 187 PRO A C 1
ATOM 1477 O O . PRO A 1 187 ? -39.874 1.744 21.031 1.00 32.19 187 PRO A O 1
ATOM 1480 N N . LEU A 1 188 ? -38.223 0.308 21.575 1.00 34.12 188 LEU A N 1
ATOM 1481 C CA . LEU A 1 188 ? -39.037 -0.900 21.658 1.00 34.12 188 LEU A CA 1
ATOM 1482 C C . LEU A 1 188 ? -40.062 -0.742 22.790 1.00 34.12 188 LEU A C 1
ATOM 1484 O O . LEU A 1 188 ? -39.690 -0.644 23.958 1.00 34.12 188 LEU A O 1
ATOM 1488 N N . ALA A 1 189 ? -41.347 -0.720 22.441 1.00 37.12 189 ALA A N 1
ATOM 1489 C CA . ALA A 1 189 ? -42.429 -0.875 23.401 1.00 37.12 189 ALA A CA 1
ATOM 1490 C C . ALA A 1 189 ? -42.482 -2.342 23.854 1.00 37.12 189 ALA A C 1
ATOM 1492 O O . ALA A 1 189 ? -42.675 -3.245 23.040 1.00 37.12 189 ALA A O 1
ATOM 1493 N N . THR A 1 190 ? -42.301 -2.579 25.149 1.00 36.62 190 THR A N 1
ATOM 1494 C CA . THR A 1 190 ? -42.618 -3.849 25.808 1.00 36.62 190 THR A CA 1
ATOM 1495 C C . THR A 1 190 ? -44.140 -4.011 25.901 1.00 36.62 190 THR A C 1
ATOM 1497 O O . THR A 1 190 ? -44.809 -3.072 26.339 1.00 36.62 190 THR A O 1
ATOM 1500 N N . PRO A 1 191 ? -44.720 -5.164 25.525 1.00 42.59 191 PRO A N 1
ATOM 1501 C CA . PRO A 1 191 ? -46.120 -5.439 25.810 1.00 42.59 191 PRO A CA 1
ATOM 1502 C C . PRO A 1 191 ? -46.296 -5.923 27.257 1.00 42.59 191 PRO A C 1
ATOM 1504 O O . PRO A 1 191 ? -45.457 -6.662 27.777 1.00 42.59 191 PRO A O 1
ATOM 1507 N N . ALA A 1 192 ? -47.387 -5.469 27.878 1.00 45.59 192 ALA A N 1
ATOM 1508 C CA . ALA A 1 192 ? -47.968 -6.011 29.106 1.00 45.59 192 ALA A CA 1
ATOM 1509 C C . ALA A 1 192 ? -48.878 -7.207 28.795 1.00 45.59 192 ALA A C 1
ATOM 1511 O O . ALA A 1 192 ? -49.412 -7.249 27.661 1.00 45.59 192 ALA A O 1
#

Organism: NCBI:txid1777138

InterPro domains:
  IPR000917 Sulfatase, N-terminal [PF00884] (31-149)
  IPR017850 Alkaline-phosphatase-like, core domain superfamily [G3DSA:3.40.720.10] (4-155)
  IPR017850 Alkaline-phosphatase-like, core domain superfamily [SSF53649] (20-148)
  IPR052701 Glycosaminoglycan & Ulvan Degrading Sulfatases [PTHR43751] (25-147)

Radius of gyration: 20.82 Å; chains: 1; bounding box: 64×36×52 Å

Foldseek 3Di:
DDKDFAPDFDQDQDPVPGGQTRMDDDPPDDCDLVNLQCVLVVQLVVQLVVVVVCLPPPDDDDDDGDGPPQDPDADHDPVQQCVLVPHPQSNSSSVVVVVVSVVVNQVSCVVSVNNVVDWDKDWDPFFWPCVPPPSIDDDPDPDGPPPDPDIDIDRPPVCVPPDPPCVVVVVVCPPVVVVPPPPDDDDDDDDD